Protein AF-A0A7S0I8B8-F1 (afdb_monomer_lite)

Structure (mmCIF, N/CA/C/O backbone):
data_AF-A0A7S0I8B8-F1
#
_entry.id   AF-A0A7S0I8B8-F1
#
loop_
_atom_site.group_PDB
_atom_site.id
_atom_site.type_symbol
_atom_site.label_atom_id
_atom_site.label_alt_id
_atom_site.label_comp_id
_atom_site.label_asym_id
_atom_site.label_entity_id
_atom_site.label_seq_id
_atom_site.pdbx_PDB_ins_code
_atom_site.Cartn_x
_atom_site.Cartn_y
_atom_site.Cartn_z
_atom_site.occupancy
_atom_site.B_iso_or_equiv
_atom_site.auth_seq_id
_atom_site.auth_comp_id
_atom_site.auth_asym_id
_atom_site.auth_atom_id
_atom_site.pdbx_PDB_model_num
ATOM 1 N N . MET A 1 1 ? -10.866 -33.082 -23.852 1.00 49.28 1 MET A N 1
ATOM 2 C CA . MET A 1 1 ? -9.878 -33.405 -24.909 1.00 49.28 1 MET A CA 1
ATOM 3 C C . MET A 1 1 ? -9.404 -32.102 -25.548 1.00 49.28 1 MET A C 1
ATOM 5 O O . MET A 1 1 ? -10.147 -31.503 -26.316 1.00 49.28 1 MET A O 1
ATOM 9 N N . GLY A 1 2 ? -8.238 -31.585 -25.147 1.00 65.12 2 GLY A N 1
ATOM 10 C CA . GLY A 1 2 ? -7.716 -30.309 -25.653 1.00 65.12 2 GLY A CA 1
ATOM 11 C C . GLY A 1 2 ? -7.175 -30.436 -27.079 1.00 65.12 2 GLY A C 1
ATOM 12 O O . GLY A 1 2 ? -6.556 -31.440 -27.420 1.00 65.12 2 GLY A O 1
ATOM 13 N N . LYS A 1 3 ? -7.405 -29.423 -27.921 1.00 72.56 3 LYS A N 1
ATOM 14 C CA . LYS A 1 3 ? -6.833 -29.366 -29.276 1.00 72.56 3 LYS A CA 1
ATOM 15 C C . LYS A 1 3 ? -5.310 -29.291 -29.173 1.00 72.56 3 LYS A C 1
ATOM 17 O O . LYS A 1 3 ? -4.798 -28.431 -28.455 1.00 72.56 3 LYS A O 1
ATOM 22 N N . THR A 1 4 ? -4.601 -30.147 -29.905 1.00 76.31 4 THR A N 1
ATOM 23 C CA . THR A 1 4 ? -3.129 -30.155 -29.912 1.00 76.31 4 THR A CA 1
ATOM 24 C C . THR A 1 4 ? -2.576 -28.827 -30.451 1.00 76.31 4 THR A C 1
ATOM 26 O O . THR A 1 4 ? -3.234 -28.181 -31.275 1.00 76.31 4 THR A O 1
ATOM 29 N N . PRO A 1 5 ? -1.358 -28.409 -30.064 1.00 73.12 5 PRO A N 1
ATOM 30 C CA . PRO A 1 5 ? -0.746 -27.175 -30.572 1.00 73.12 5 PRO A CA 1
ATOM 31 C C . PRO A 1 5 ? -0.717 -27.090 -32.111 1.00 73.12 5 PRO A C 1
ATOM 33 O O . PRO A 1 5 ? -0.964 -26.035 -32.691 1.00 73.12 5 PRO A O 1
ATOM 36 N N . ALA A 1 6 ? -0.538 -28.225 -32.798 1.00 69.44 6 ALA A N 1
ATOM 37 C CA . ALA A 1 6 ? -0.581 -28.310 -34.261 1.00 69.44 6 ALA A CA 1
ATOM 38 C C . ALA A 1 6 ? -1.991 -28.117 -34.861 1.00 69.44 6 ALA A C 1
ATOM 40 O O . ALA A 1 6 ? -2.132 -27.669 -36.001 1.00 69.44 6 ALA A O 1
ATOM 41 N N . GLN A 1 7 ? -3.051 -28.467 -34.129 1.00 73.69 7 GLN A N 1
ATOM 42 C CA . GLN A 1 7 ? -4.436 -28.194 -34.532 1.00 73.69 7 GLN A CA 1
ATOM 43 C C . GLN A 1 7 ? -4.802 -26.726 -34.282 1.00 73.69 7 GLN A C 1
ATOM 45 O O . GLN A 1 7 ? -5.475 -26.117 -35.110 1.00 73.69 7 GLN A O 1
ATOM 50 N N . GLN A 1 8 ? -4.311 -26.131 -33.192 1.00 75.06 8 GLN A N 1
ATOM 51 C CA . GLN A 1 8 ? -4.517 -24.710 -32.892 1.00 75.06 8 GLN A CA 1
ATOM 52 C C . GLN A 1 8 ? -3.809 -23.799 -33.904 1.00 75.06 8 GLN A C 1
ATOM 54 O O . GLN A 1 8 ? -4.409 -22.841 -34.383 1.00 75.06 8 GLN A O 1
ATOM 59 N N . ASN A 1 9 ? -2.579 -24.137 -34.301 1.00 68.56 9 ASN A N 1
ATOM 60 C CA . ASN A 1 9 ? -1.835 -23.382 -35.314 1.00 68.56 9 ASN A CA 1
ATOM 61 C C . ASN A 1 9 ? -2.494 -23.459 -36.700 1.00 68.56 9 ASN A C 1
ATOM 63 O O . ASN A 1 9 ? -2.570 -22.449 -37.394 1.00 68.56 9 ASN A O 1
ATOM 67 N N . ARG A 1 10 ? -3.052 -24.617 -37.083 1.00 67.75 10 ARG A N 1
ATOM 68 C CA . ARG A 1 10 ? -3.838 -24.756 -38.324 1.00 67.75 10 ARG A CA 1
ATOM 69 C C . ARG A 1 10 ? -5.147 -23.963 -38.298 1.00 67.75 10 ARG A C 1
ATOM 71 O O . ARG A 1 10 ? -5.533 -23.401 -39.317 1.00 67.75 10 ARG A O 1
ATOM 78 N N . LEU A 1 11 ? -5.815 -23.886 -37.148 1.00 71.81 11 LEU A N 1
ATOM 79 C CA . LEU A 1 11 ? -7.022 -23.069 -36.984 1.00 71.81 11 LEU A CA 1
ATOM 80 C C . LEU A 1 11 ? -6.707 -21.569 -37.044 1.00 71.81 11 LEU A C 1
ATOM 82 O O . LEU A 1 11 ? -7.409 -20.849 -37.746 1.00 71.81 11 LEU A O 1
ATOM 86 N N . LYS A 1 12 ? -5.623 -21.114 -36.398 1.00 69.38 12 LYS A N 1
ATOM 87 C CA . LYS A 1 12 ? -5.134 -19.727 -36.505 1.00 69.38 12 LYS A CA 1
ATOM 88 C C . LYS A 1 12 ? -4.747 -19.366 -37.943 1.00 69.38 12 LYS A C 1
ATOM 90 O O . LYS A 1 12 ? -5.106 -18.290 -38.407 1.00 69.38 12 LYS A O 1
ATOM 95 N N . ALA A 1 13 ? -4.119 -20.294 -38.669 1.00 60.50 13 ALA A N 1
ATOM 96 C CA . ALA A 1 13 ? -3.804 -20.127 -40.087 1.00 60.50 13 ALA A CA 1
ATOM 97 C C . ALA A 1 13 ? -5.047 -19.924 -40.955 1.00 60.50 13 ALA A C 1
ATOM 99 O O . ALA A 1 13 ? -5.119 -18.990 -41.749 1.00 60.50 13 ALA A O 1
ATOM 100 N N . LYS A 1 14 ? -6.069 -20.756 -40.730 1.00 66.88 14 LYS A N 1
ATOM 101 C CA . LYS A 1 14 ? -7.354 -20.658 -41.426 1.00 66.88 14 LYS A CA 1
ATOM 102 C C . LYS A 1 14 ? -8.111 -19.367 -41.081 1.00 66.88 14 LYS A C 1
ATOM 104 O O . LYS A 1 14 ? -8.797 -18.828 -41.938 1.00 66.88 14 LYS A O 1
ATOM 109 N N . GLN A 1 15 ? -7.970 -18.868 -39.852 1.00 66.75 15 GLN A N 1
ATOM 110 C CA . GLN A 1 15 ? -8.629 -17.651 -39.363 1.00 66.75 15 GLN A CA 1
ATOM 111 C C . GLN A 1 15 ? -7.965 -16.356 -39.868 1.00 66.75 15 GLN A C 1
ATOM 113 O O . GLN A 1 15 ? -8.641 -15.344 -39.998 1.00 66.75 15 GLN A O 1
ATOM 118 N N . GLN A 1 16 ? -6.665 -16.393 -40.182 1.00 62.47 16 GLN A N 1
ATOM 119 C CA . GLN A 1 16 ? -5.900 -15.258 -40.721 1.00 62.47 16 GLN A CA 1
ATOM 120 C C . GLN A 1 16 ? -5.748 -15.285 -42.253 1.00 62.47 16 GLN A C 1
ATOM 122 O O . GLN A 1 16 ? -5.098 -14.409 -42.813 1.00 62.47 16 GLN A O 1
ATOM 127 N N . GLY A 1 17 ? -6.313 -16.285 -42.943 1.00 68.12 17 GLY A N 1
ATOM 128 C CA . GLY A 1 17 ? -6.226 -16.415 -44.405 1.00 68.12 17 GLY A CA 1
ATOM 129 C C . GLY A 1 17 ? -4.813 -16.687 -44.943 1.00 68.12 17 GLY A C 1
ATOM 130 O O . GLY A 1 17 ? -4.590 -16.592 -46.145 1.00 68.12 17 GLY A O 1
ATOM 131 N N . MET A 1 18 ? -3.858 -17.025 -44.072 1.00 65.12 18 MET A N 1
ATOM 132 C CA . MET A 1 18 ? -2.453 -17.225 -44.425 1.00 65.12 18 MET A CA 1
ATOM 133 C C . MET A 1 18 ? -2.100 -18.716 -44.483 1.00 65.12 18 MET A C 1
ATOM 135 O O . MET A 1 18 ? -2.581 -19.524 -43.685 1.00 65.12 18 MET A O 1
ATOM 139 N N . SER A 1 19 ? -1.242 -19.098 -45.432 1.00 74.31 19 SER A N 1
ATOM 140 C CA . SER A 1 19 ? -0.789 -20.484 -45.589 1.00 74.31 19 SER A CA 1
ATOM 141 C C . SER A 1 19 ? 0.005 -20.941 -44.358 1.00 74.31 19 SER A C 1
ATOM 143 O O . SER A 1 19 ? 0.723 -20.161 -43.732 1.00 74.31 19 SER A O 1
ATOM 145 N N . HIS A 1 20 ? -0.091 -22.220 -43.992 1.00 71.12 20 HIS A N 1
ATOM 146 C CA . HIS A 1 20 ? 0.610 -22.766 -42.821 1.00 71.12 20 HIS A CA 1
ATOM 147 C C . HIS A 1 20 ? 2.137 -22.553 -42.875 1.00 71.12 20 HIS A C 1
ATOM 149 O O . HIS A 1 20 ? 2.770 -22.346 -41.838 1.00 71.12 20 HIS A O 1
ATOM 155 N N . ASP A 1 21 ? 2.719 -22.539 -44.075 1.00 77.25 21 ASP A N 1
ATOM 156 C CA . ASP A 1 21 ? 4.150 -22.296 -44.267 1.00 77.25 21 ASP A CA 1
ATOM 157 C C . ASP A 1 21 ? 4.531 -20.825 -44.052 1.00 77.25 21 ASP A C 1
ATOM 159 O O . ASP A 1 21 ? 5.560 -20.550 -43.435 1.00 77.25 21 ASP A O 1
ATOM 163 N N . SER A 1 22 ? 3.662 -19.874 -44.416 1.00 78.06 22 SER A N 1
ATOM 164 C CA . SER A 1 22 ? 3.893 -18.447 -44.134 1.00 78.06 22 SER A CA 1
ATOM 165 C C . SER A 1 22 ? 3.913 -18.130 -42.631 1.00 78.06 22 SER A C 1
ATOM 167 O O . SER A 1 22 ? 4.700 -17.299 -42.179 1.00 78.06 22 SER A O 1
ATOM 169 N N . ILE A 1 23 ? 3.129 -18.852 -41.824 1.00 77.25 23 ILE A N 1
ATOM 170 C CA . ILE A 1 23 ? 3.102 -18.683 -40.360 1.00 77.25 23 ILE A CA 1
ATOM 171 C C . ILE A 1 23 ? 4.367 -19.237 -39.717 1.00 77.25 23 ILE A C 1
ATOM 173 O O . ILE A 1 23 ? 4.928 -18.610 -38.819 1.00 77.25 23 ILE A O 1
ATOM 177 N N . LYS A 1 24 ? 4.862 -20.382 -40.201 1.00 81.69 24 LYS A N 1
ATOM 178 C CA . LYS A 1 24 ? 6.161 -20.910 -39.767 1.00 81.69 24 LYS A CA 1
ATOM 179 C C . LYS A 1 24 ? 7.296 -19.944 -40.102 1.00 81.69 24 LYS A C 1
ATOM 181 O O . LYS A 1 24 ? 8.191 -19.752 -39.282 1.00 81.69 24 LYS A O 1
ATOM 186 N N . GLU A 1 25 ? 7.258 -19.315 -41.276 1.00 85.81 25 GLU A N 1
ATOM 187 C CA . GLU A 1 25 ? 8.278 -18.347 -41.674 1.00 85.81 25 GLU A CA 1
ATOM 188 C C . GLU A 1 25 ? 8.234 -17.069 -40.822 1.00 85.81 25 GLU A C 1
ATOM 190 O O . GLU A 1 25 ? 9.286 -16.581 -40.401 1.00 85.81 25 GLU A O 1
ATOM 195 N N . GLN A 1 26 ? 7.040 -16.557 -40.505 1.00 82.88 26 GLN A N 1
ATOM 196 C CA . GLN A 1 26 ? 6.870 -15.410 -39.607 1.00 82.88 26 GLN A CA 1
ATOM 197 C C . GLN A 1 26 ? 7.378 -15.714 -38.195 1.00 82.88 26 GLN A C 1
ATOM 199 O O . GLN A 1 26 ? 8.188 -14.954 -37.671 1.00 82.88 26 GLN A O 1
ATOM 204 N N . GLN A 1 27 ? 7.018 -16.868 -37.626 1.00 84.62 27 GLN A N 1
ATOM 205 C CA . GLN A 1 27 ? 7.534 -17.302 -36.322 1.00 84.62 27 GLN A CA 1
ATOM 206 C C . GLN A 1 27 ? 9.065 -17.443 -36.332 1.00 84.62 27 GLN A C 1
ATOM 208 O O . GLN A 1 27 ? 9.743 -17.026 -35.395 1.00 84.62 27 GLN A O 1
ATOM 213 N N . ALA A 1 28 ? 9.648 -17.972 -37.412 1.00 87.44 28 ALA A N 1
ATOM 214 C CA . ALA A 1 28 ? 11.100 -18.081 -37.555 1.00 87.44 28 ALA A CA 1
ATOM 215 C C . ALA A 1 28 ? 11.805 -16.723 -37.750 1.00 87.44 28 ALA A C 1
ATOM 217 O O . ALA A 1 28 ? 12.979 -16.586 -37.387 1.00 87.44 28 ALA A O 1
ATOM 218 N N . LYS A 1 29 ? 11.137 -15.725 -38.344 1.00 88.81 29 LYS A N 1
ATOM 219 C CA . LYS A 1 29 ? 11.630 -14.337 -38.420 1.00 88.81 29 LYS A CA 1
ATOM 220 C C . LYS A 1 29 ? 11.582 -13.675 -37.046 1.00 88.81 29 LYS A C 1
ATOM 222 O O . LYS A 1 29 ? 12.600 -13.160 -36.601 1.00 88.81 29 LYS A O 1
ATOM 227 N N . GLU A 1 30 ? 10.477 -13.824 -36.327 1.00 86.31 30 GLU A N 1
ATOM 228 C CA . GLU A 1 30 ? 10.282 -13.269 -34.986 1.00 86.31 30 GLU A CA 1
ATOM 229 C C . GLU A 1 30 ? 11.288 -13.842 -33.971 1.00 86.31 30 GLU A C 1
ATOM 231 O O . GLU A 1 30 ? 11.929 -13.092 -33.239 1.00 86.31 30 GLU A O 1
ATOM 236 N N . ILE A 1 31 ? 11.555 -15.154 -34.012 1.00 87.00 31 ILE A N 1
ATOM 237 C CA . ILE A 1 31 ? 12.610 -15.792 -33.202 1.00 87.00 31 ILE A CA 1
ATOM 238 C C . ILE A 1 31 ? 14.006 -15.267 -33.577 1.00 87.00 31 ILE A C 1
ATOM 240 O O . ILE A 1 31 ? 14.853 -15.061 -32.703 1.00 87.00 31 ILE A O 1
ATOM 244 N N . ARG A 1 32 ? 14.289 -15.054 -34.871 1.00 87.06 32 ARG A N 1
ATOM 245 C CA . ARG A 1 32 ? 15.572 -14.479 -35.315 1.00 87.06 32 ARG A CA 1
ATOM 246 C C . ARG A 1 32 ? 15.730 -13.039 -34.848 1.00 87.06 32 ARG A C 1
ATOM 248 O O . ARG A 1 32 ? 16.823 -12.670 -34.425 1.00 87.06 32 ARG A O 1
ATOM 255 N N . ASP A 1 33 ? 14.671 -12.249 -34.894 1.00 84.06 33 ASP A N 1
ATOM 256 C CA . ASP A 1 33 ? 14.712 -10.853 -34.481 1.00 84.06 33 ASP A CA 1
ATOM 257 C C . ASP A 1 33 ? 14.792 -10.719 -32.955 1.00 84.06 33 ASP A C 1
ATOM 259 O O . ASP A 1 33 ? 15.591 -9.919 -32.472 1.00 84.06 33 ASP A O 1
ATOM 263 N N . GLN A 1 34 ? 14.132 -11.597 -32.192 1.00 79.19 34 GLN A N 1
ATOM 264 C CA . GLN A 1 34 ? 14.339 -11.726 -30.743 1.00 79.19 34 GLN A CA 1
ATOM 265 C C . GLN A 1 34 ? 15.788 -12.103 -30.396 1.00 79.19 34 GLN A C 1
ATOM 267 O O . GLN A 1 34 ? 16.388 -11.491 -29.515 1.00 79.19 34 GLN A O 1
ATOM 272 N N . LYS A 1 35 ? 16.402 -13.052 -31.121 1.00 80.56 35 LYS A N 1
ATOM 273 C CA . LYS A 1 35 ? 17.826 -13.400 -30.937 1.00 80.56 35 LYS A CA 1
ATOM 274 C C . LYS A 1 35 ? 18.763 -12.243 -31.290 1.00 80.56 35 LYS A C 1
ATOM 276 O O . LYS A 1 35 ? 19.751 -12.026 -30.594 1.00 80.56 35 LYS A O 1
ATOM 281 N N . LYS A 1 36 ? 18.469 -11.484 -32.351 1.00 76.94 36 LYS A N 1
ATOM 282 C CA . LYS A 1 36 ? 19.233 -10.274 -32.698 1.00 76.94 36 LYS A CA 1
ATOM 283 C C . LYS A 1 36 ? 19.096 -9.202 -31.621 1.00 76.94 36 LYS A C 1
ATOM 285 O O . LYS A 1 36 ? 20.088 -8.546 -31.333 1.00 76.94 36 LYS A O 1
ATOM 290 N N . LEU A 1 37 ? 17.913 -9.025 -31.033 1.00 70.50 37 LEU A N 1
ATOM 291 C CA . LEU A 1 37 ? 17.684 -8.060 -29.956 1.00 70.50 37 LEU A CA 1
ATOM 292 C C . LEU A 1 37 ? 18.446 -8.463 -28.683 1.00 70.50 37 LEU A C 1
ATOM 294 O O . LEU A 1 37 ? 19.206 -7.661 -28.154 1.00 70.50 37 LEU A O 1
ATOM 298 N N . ALA A 1 38 ? 18.379 -9.739 -28.291 1.00 68.56 38 ALA A N 1
ATOM 299 C CA . ALA A 1 38 ? 19.144 -10.273 -27.163 1.00 68.56 38 ALA A CA 1
ATOM 300 C C . ALA A 1 38 ? 20.668 -10.143 -27.365 1.00 68.56 38 ALA A C 1
ATOM 302 O O . ALA A 1 38 ? 21.393 -9.748 -26.455 1.00 68.56 38 ALA A O 1
ATOM 303 N N . ASN A 1 39 ? 21.174 -10.414 -28.573 1.00 65.06 39 ASN A N 1
ATOM 304 C CA . ASN A 1 39 ? 22.595 -10.243 -28.891 1.00 65.06 39 ASN A CA 1
ATOM 305 C C . ASN A 1 39 ? 23.019 -8.770 -28.965 1.00 65.06 39 ASN A C 1
ATOM 307 O O . ASN A 1 39 ? 24.181 -8.465 -28.690 1.00 65.06 39 ASN A O 1
ATOM 311 N N . LYS A 1 40 ? 22.107 -7.863 -29.336 1.00 67.25 40 LYS A N 1
ATOM 312 C CA . LYS A 1 40 ? 22.346 -6.419 -29.259 1.00 67.25 40 LYS A CA 1
ATOM 313 C C . LYS A 1 40 ? 22.477 -5.985 -27.806 1.00 67.25 40 LYS A C 1
ATOM 315 O O . LYS A 1 40 ? 23.453 -5.316 -27.520 1.00 67.25 40 LYS A O 1
ATOM 320 N N . ASP A 1 41 ? 21.618 -6.446 -26.898 1.00 62.41 41 ASP A N 1
ATOM 321 C CA . ASP A 1 41 ? 21.697 -6.113 -25.466 1.00 62.41 41 ASP A CA 1
ATOM 322 C C . ASP A 1 41 ? 22.958 -6.669 -24.780 1.00 62.41 41 ASP A C 1
ATOM 324 O O . ASP A 1 41 ? 23.543 -6.006 -23.926 1.00 62.41 41 ASP A O 1
ATOM 328 N N . ILE A 1 42 ? 23.435 -7.855 -25.182 1.00 62.94 42 ILE A N 1
ATOM 329 C CA . ILE A 1 42 ? 24.688 -8.446 -24.664 1.00 62.94 42 ILE A CA 1
ATOM 330 C C . ILE A 1 42 ? 25.931 -7.693 -25.173 1.00 62.94 42 ILE A C 1
ATOM 332 O O . ILE A 1 42 ? 26.944 -7.610 -24.472 1.00 62.94 42 ILE A O 1
ATOM 336 N N . ASN A 1 43 ? 25.866 -7.146 -26.388 1.00 59.78 43 ASN A N 1
ATOM 337 C CA . ASN A 1 43 ? 26.935 -6.330 -26.967 1.00 59.78 43 ASN A CA 1
ATOM 338 C C . ASN A 1 43 ? 26.742 -4.821 -26.732 1.00 59.78 43 ASN A C 1
ATOM 340 O O . ASN A 1 43 ? 27.627 -4.038 -27.076 1.00 59.78 43 ASN A O 1
ATOM 344 N N . PHE A 1 44 ? 25.632 -4.402 -26.119 1.00 56.53 44 PHE A N 1
ATOM 345 C CA . PHE A 1 44 ? 25.356 -3.013 -25.775 1.00 56.53 44 PHE A CA 1
ATOM 346 C C . PHE A 1 44 ? 26.303 -2.595 -24.644 1.00 56.53 44 PHE A C 1
ATOM 348 O O . PHE A 1 44 ? 26.254 -3.130 -23.536 1.00 56.53 44 PHE A O 1
ATOM 355 N N . GLY A 1 45 ? 27.226 -1.682 -24.953 1.00 55.91 45 GLY A N 1
ATOM 356 C CA . GLY A 1 45 ? 28.326 -1.284 -24.067 1.00 55.91 45 GLY A CA 1
ATOM 357 C C . GLY A 1 45 ? 29.663 -1.995 -24.323 1.00 55.91 45 GLY A C 1
ATOM 358 O O . GLY A 1 45 ? 30.631 -1.707 -23.626 1.00 55.91 45 GLY A O 1
ATOM 359 N N . ARG A 1 46 ? 29.762 -2.883 -25.326 1.00 59.19 46 ARG A N 1
ATOM 360 C CA . ARG A 1 46 ? 31.044 -3.428 -25.823 1.00 59.19 46 ARG A CA 1
ATOM 361 C C . ARG A 1 46 ? 31.521 -2.700 -27.078 1.00 59.19 46 ARG A C 1
ATOM 363 O O . ARG A 1 46 ? 31.905 -3.326 -28.066 1.00 59.19 46 ARG A O 1
ATOM 370 N N . GLU A 1 47 ? 31.491 -1.375 -27.065 1.00 57.31 47 GLU A N 1
ATOM 371 C CA . GLU A 1 47 ? 32.074 -0.612 -28.162 1.00 57.31 47 GLU A CA 1
ATOM 372 C C . GLU A 1 47 ? 33.594 -0.502 -27.959 1.00 57.31 47 GLU A C 1
ATOM 374 O O . GLU A 1 47 ? 34.067 -0.102 -26.899 1.00 57.31 47 GLU A O 1
ATOM 379 N N . LYS A 1 48 ? 34.345 -0.971 -28.965 1.00 59.03 48 LYS A N 1
ATOM 380 C CA . LYS A 1 48 ? 35.813 -0.916 -29.117 1.00 59.03 48 LYS A CA 1
ATOM 381 C C . LYS A 1 48 ? 36.632 -1.117 -27.824 1.00 59.03 48 LYS A C 1
ATOM 383 O O . LYS A 1 48 ? 37.155 -0.177 -27.242 1.00 59.03 48 LYS A O 1
ATOM 388 N N . GLY A 1 49 ? 36.858 -2.380 -27.451 1.00 55.31 49 GLY A N 1
ATOM 389 C CA . GLY A 1 49 ? 38.015 -2.768 -26.624 1.00 55.31 49 GLY A CA 1
ATOM 390 C C . GLY A 1 49 ? 37.806 -2.877 -25.108 1.00 55.31 49 GLY A C 1
ATOM 391 O O . GLY A 1 49 ? 38.728 -3.302 -24.416 1.00 55.31 49 GLY A O 1
ATOM 392 N N . LEU A 1 50 ? 36.618 -2.578 -24.572 1.00 58.38 50 LEU A N 1
ATOM 393 C CA . LEU A 1 50 ? 36.347 -2.720 -23.134 1.00 58.38 50 LEU A CA 1
ATOM 394 C C . LEU A 1 50 ? 35.903 -4.152 -22.792 1.00 58.38 50 LEU A C 1
ATOM 396 O O . LEU A 1 50 ? 34.748 -4.538 -22.972 1.00 58.38 50 LEU A O 1
ATOM 400 N N . LEU A 1 51 ? 36.842 -4.957 -22.290 1.00 62.16 51 LEU A N 1
ATOM 401 C CA . LEU A 1 51 ? 36.613 -6.360 -21.912 1.00 62.16 51 LEU A CA 1
ATOM 402 C C . LEU A 1 51 ? 36.177 -6.519 -20.444 1.00 62.16 51 LEU A C 1
ATOM 404 O O . LEU A 1 51 ? 35.580 -7.533 -20.074 1.00 62.16 51 LEU A O 1
ATOM 408 N N 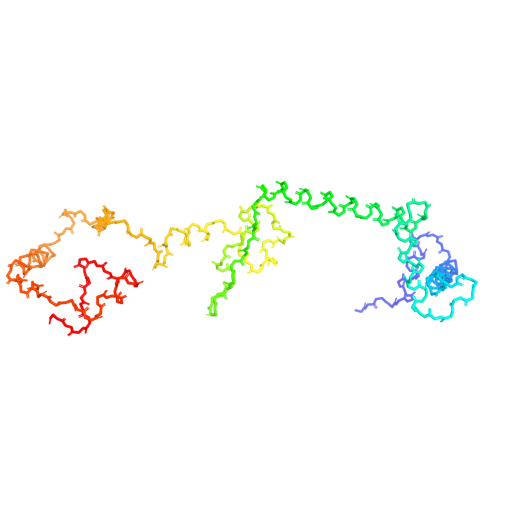. LYS A 1 52 ? 36.460 -5.526 -19.588 1.00 75.56 52 LYS A N 1
ATOM 409 C CA . LYS A 1 52 ? 36.186 -5.590 -18.146 1.00 75.56 52 LYS A CA 1
ATOM 410 C C . LYS A 1 52 ? 34.783 -5.068 -17.829 1.00 75.56 52 LYS A C 1
ATOM 412 O O . LYS A 1 52 ? 34.439 -3.931 -18.143 1.00 75.56 52 LYS A O 1
ATOM 417 N N . LYS A 1 53 ? 33.995 -5.866 -17.098 1.00 73.81 53 LYS A N 1
ATOM 418 C CA . LYS A 1 53 ? 32.617 -5.528 -16.673 1.00 73.81 53 LYS A CA 1
ATOM 419 C C . LYS A 1 53 ? 32.503 -4.164 -15.971 1.00 73.81 53 LYS A C 1
ATOM 421 O O . LYS A 1 53 ? 31.502 -3.477 -16.134 1.00 73.81 53 LYS A O 1
ATOM 426 N N . GLN A 1 54 ? 33.523 -3.767 -15.207 1.00 73.94 54 GLN A N 1
ATOM 427 C CA . GLN A 1 54 ? 33.541 -2.494 -14.478 1.00 73.94 54 GLN A CA 1
ATOM 428 C C . GLN A 1 54 ? 33.626 -1.271 -15.403 1.00 73.94 54 GLN A C 1
ATOM 430 O O . GLN A 1 54 ? 33.012 -0.248 -15.116 1.00 73.94 54 GLN A O 1
ATOM 435 N N . GLU A 1 55 ? 34.367 -1.359 -16.507 1.00 76.38 55 GLU A N 1
ATOM 436 C CA . GLU A 1 55 ? 34.538 -0.244 -17.447 1.00 76.38 55 GLU A CA 1
ATOM 437 C C . GLU A 1 55 ? 33.266 -0.049 -18.281 1.00 76.38 55 GLU A C 1
ATOM 439 O O . GLU A 1 55 ? 32.796 1.076 -18.433 1.00 76.38 55 GLU A O 1
ATOM 444 N N . VAL A 1 56 ? 32.634 -1.154 -18.692 1.00 75.44 56 VAL A N 1
ATOM 445 C CA . VAL A 1 56 ? 31.318 -1.152 -19.354 1.00 75.44 56 VAL A CA 1
ATOM 446 C C . VAL A 1 56 ? 30.239 -0.540 -18.451 1.00 75.44 56 VAL A C 1
ATOM 448 O O . VAL A 1 56 ? 29.439 0.277 -18.902 1.00 75.44 56 VAL A O 1
ATOM 451 N N . ALA A 1 57 ? 30.233 -0.875 -17.155 1.00 78.69 57 ALA A N 1
ATOM 452 C CA . ALA A 1 57 ? 29.294 -0.288 -16.197 1.00 78.69 57 ALA A CA 1
ATOM 453 C C . ALA A 1 57 ? 29.506 1.227 -16.021 1.00 78.69 57 ALA A C 1
ATOM 455 O O . ALA A 1 57 ? 28.536 1.982 -15.987 1.00 78.69 57 ALA A O 1
ATOM 456 N N . LYS A 1 58 ? 30.765 1.687 -15.959 1.00 81.75 58 LYS A N 1
ATOM 457 C CA . LYS A 1 58 ? 31.098 3.119 -15.875 1.00 81.75 58 LYS A CA 1
ATOM 458 C C . LYS A 1 58 ? 30.671 3.885 -17.126 1.00 81.75 58 LYS A C 1
ATOM 460 O O . LYS A 1 58 ? 30.151 4.989 -16.993 1.00 81.75 58 LYS A O 1
ATOM 465 N N . GLN A 1 59 ? 30.864 3.311 -18.313 1.00 79.50 59 GLN A N 1
ATOM 466 C CA . GLN A 1 59 ? 30.420 3.931 -19.562 1.00 79.50 59 GLN A CA 1
ATOM 467 C C . GLN A 1 59 ? 28.893 4.029 -19.614 1.00 79.50 59 GLN A C 1
ATOM 469 O O . GLN A 1 59 ? 28.361 5.108 -19.838 1.00 79.50 59 GLN A O 1
ATOM 474 N N . ARG A 1 60 ? 28.184 2.951 -19.257 1.00 81.12 60 ARG A N 1
ATOM 475 C CA . ARG A 1 60 ? 26.717 2.953 -19.188 1.00 81.12 60 ARG A CA 1
ATOM 476 C C . ARG A 1 60 ? 26.170 4.019 -18.236 1.00 81.12 60 ARG A C 1
ATOM 478 O O . ARG A 1 60 ? 25.177 4.657 -18.558 1.00 81.12 60 ARG A O 1
ATOM 485 N N . LEU A 1 61 ? 26.803 4.232 -17.080 1.00 82.25 61 LEU A N 1
ATOM 486 C CA . LEU A 1 61 ? 26.410 5.298 -16.149 1.00 82.25 61 LEU A CA 1
ATOM 487 C C . LEU A 1 61 ? 26.618 6.700 -16.741 1.00 82.25 61 LEU A C 1
ATOM 489 O O . LEU A 1 61 ? 25.783 7.572 -16.519 1.00 82.25 61 LEU A O 1
ATOM 493 N N . LYS A 1 62 ? 27.696 6.914 -17.508 1.00 82.69 62 LYS A N 1
ATOM 494 C CA . LYS A 1 62 ? 27.915 8.174 -18.234 1.00 82.69 62 LYS A CA 1
ATOM 495 C C . LYS A 1 62 ? 26.846 8.384 -19.304 1.00 82.69 62 LYS A C 1
ATOM 497 O O . LYS A 1 62 ? 26.226 9.439 -19.318 1.00 82.69 62 LYS A O 1
ATOM 502 N N . ASP A 1 63 ? 26.567 7.362 -20.109 1.00 81.75 63 ASP A N 1
ATOM 503 C CA . ASP A 1 63 ? 25.553 7.430 -21.166 1.00 81.75 63 ASP A CA 1
ATOM 504 C C . ASP A 1 63 ? 24.141 7.651 -20.582 1.00 81.75 63 ASP A C 1
ATOM 506 O O . ASP A 1 63 ? 23.340 8.379 -21.155 1.00 81.75 63 ASP A O 1
ATOM 510 N N . MET A 1 64 ? 23.829 7.088 -19.405 1.00 79.31 64 MET A N 1
ATOM 511 C CA . MET A 1 64 ? 22.558 7.336 -18.700 1.00 79.31 64 MET A CA 1
ATOM 512 C C . MET A 1 64 ? 22.403 8.776 -18.187 1.00 79.31 64 MET A C 1
ATOM 514 O O . MET A 1 64 ? 21.265 9.223 -18.033 1.00 79.31 64 MET A O 1
ATOM 518 N N . ASN A 1 65 ? 23.509 9.469 -17.902 1.00 80.19 65 ASN A N 1
ATOM 519 C CA . ASN A 1 65 ? 23.522 10.858 -17.432 1.00 80.19 65 ASN A CA 1
ATOM 520 C C . ASN A 1 65 ? 2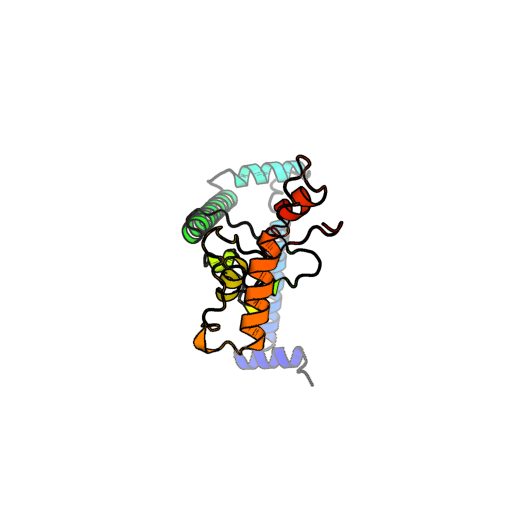3.643 11.882 -18.569 1.00 80.19 65 ASN A C 1
ATOM 522 O O . ASN A 1 65 ? 23.372 13.059 -18.345 1.00 80.19 65 ASN A O 1
ATOM 526 N N . ASP A 1 66 ? 24.053 11.462 -19.767 1.00 81.62 66 ASP A N 1
ATOM 527 C CA . ASP A 1 66 ? 24.194 12.352 -20.915 1.00 81.62 66 ASP A CA 1
ATOM 528 C C . ASP A 1 66 ? 22.851 12.508 -21.662 1.00 81.62 66 ASP A C 1
ATOM 530 O O . ASP A 1 66 ? 22.376 11.548 -22.278 1.00 81.62 66 ASP A O 1
ATOM 534 N N . PRO A 1 67 ? 22.231 13.705 -21.669 1.00 73.50 67 PRO A N 1
ATOM 535 C CA . PRO A 1 67 ? 20.915 13.934 -22.271 1.00 73.50 67 PRO A CA 1
ATOM 536 C C . PRO A 1 67 ? 20.900 13.837 -23.805 1.00 73.50 67 PRO A C 1
ATOM 538 O O . PRO A 1 67 ? 19.825 13.864 -24.410 1.00 73.50 67 PRO A O 1
ATOM 541 N N . THR A 1 68 ? 22.062 13.746 -24.458 1.00 79.19 68 THR A N 1
ATOM 542 C CA . THR A 1 68 ? 22.152 13.641 -25.922 1.00 79.19 68 THR A CA 1
ATOM 543 C C . THR A 1 68 ? 21.997 12.209 -26.432 1.00 79.19 68 THR A C 1
ATOM 545 O O . THR A 1 68 ? 21.506 12.009 -27.550 1.00 79.19 68 THR A O 1
ATOM 548 N N . THR A 1 69 ? 22.332 11.211 -25.611 1.00 80.81 69 THR A N 1
ATOM 549 C CA . THR A 1 69 ? 22.238 9.794 -25.980 1.00 80.81 69 THR A CA 1
ATOM 550 C C . THR A 1 69 ? 20.797 9.281 -25.892 1.00 80.81 69 THR A C 1
ATOM 552 O O . THR A 1 69 ? 19.977 9.777 -25.116 1.00 80.81 69 THR A O 1
ATOM 555 N N . GLU A 1 70 ? 20.460 8.248 -26.669 1.00 78.81 70 GLU A N 1
ATOM 556 C CA . GLU A 1 70 ? 19.128 7.623 -26.603 1.00 78.81 70 GLU A CA 1
ATOM 557 C C . GLU A 1 70 ? 18.846 7.006 -25.222 1.00 78.81 70 GLU A C 1
ATOM 559 O O . GLU A 1 70 ? 17.710 7.048 -24.743 1.00 78.81 70 GLU A O 1
ATOM 564 N N . LEU A 1 71 ? 19.884 6.506 -24.541 1.00 76.25 71 LEU A N 1
ATOM 565 C CA . LEU A 1 71 ? 19.765 5.977 -23.185 1.00 76.25 71 LEU A CA 1
ATOM 566 C C . LEU A 1 71 ? 19.478 7.096 -22.173 1.00 76.25 71 LEU A C 1
ATOM 568 O O . LEU A 1 71 ? 18.561 6.946 -21.371 1.00 76.25 71 LEU A O 1
ATOM 572 N N . GLY A 1 72 ? 20.179 8.229 -22.252 1.00 79.38 72 GLY A N 1
ATOM 573 C CA . GLY A 1 72 ? 19.946 9.388 -21.387 1.00 79.38 72 GLY A CA 1
ATOM 574 C C . GLY A 1 72 ? 18.598 10.080 -21.617 1.00 79.38 72 GLY A C 1
ATOM 575 O O . GLY A 1 72 ? 17.915 10.483 -20.675 1.00 79.38 72 GLY A O 1
ATOM 576 N N . LYS A 1 73 ? 18.120 10.149 -22.867 1.00 83.69 73 LYS A N 1
ATOM 577 C CA . LYS A 1 73 ? 16.752 10.623 -23.154 1.00 83.69 73 LYS A CA 1
ATOM 578 C C . LYS A 1 73 ? 15.698 9.682 -22.570 1.00 83.69 73 LYS A C 1
ATOM 580 O O . LYS A 1 73 ? 14.682 10.151 -22.052 1.00 83.69 73 LYS A O 1
ATOM 585 N N . ALA A 1 74 ? 15.914 8.368 -22.646 1.00 82.62 74 ALA A N 1
ATOM 586 C CA . ALA A 1 74 ? 15.008 7.378 -22.071 1.00 82.62 74 ALA A CA 1
ATOM 587 C C . ALA A 1 74 ? 14.989 7.438 -20.533 1.00 82.62 74 ALA A C 1
ATOM 589 O O . ALA A 1 74 ? 13.907 7.400 -19.944 1.00 82.62 74 ALA A O 1
ATOM 590 N N . THR A 1 75 ? 16.145 7.602 -19.880 1.00 82.50 75 THR A N 1
ATOM 591 C CA . THR A 1 75 ? 16.237 7.742 -18.415 1.00 82.50 75 THR A CA 1
ATOM 592 C C . THR A 1 75 ? 15.607 9.041 -17.934 1.00 82.50 75 THR A C 1
ATOM 594 O O . THR A 1 75 ? 14.812 9.006 -16.998 1.00 82.50 75 THR A O 1
ATOM 597 N N . ALA A 1 76 ? 15.857 10.166 -18.609 1.00 82.31 76 ALA A N 1
ATOM 598 C CA . ALA A 1 76 ? 15.235 11.447 -18.282 1.00 82.31 76 ALA A CA 1
ATOM 599 C C . ALA A 1 76 ? 13.703 11.403 -18.441 1.00 82.31 76 ALA A C 1
ATOM 601 O O . ALA A 1 76 ? 12.967 11.915 -17.594 1.00 82.31 76 ALA A O 1
ATOM 602 N N . ARG A 1 77 ? 13.192 10.742 -19.491 1.00 85.31 77 ARG A N 1
ATOM 603 C CA . ARG A 1 77 ? 11.746 10.519 -19.677 1.00 85.31 77 ARG A CA 1
ATOM 604 C C . ARG A 1 77 ? 11.158 9.610 -18.599 1.00 85.31 77 ARG A C 1
ATOM 606 O O . ARG A 1 77 ? 10.082 9.917 -18.089 1.00 85.31 77 ARG A O 1
ATOM 613 N N . ALA A 1 78 ? 11.846 8.528 -18.235 1.00 86.12 78 ALA A N 1
ATOM 614 C CA . ALA A 1 78 ? 11.415 7.627 -17.168 1.00 86.12 78 ALA A CA 1
ATOM 615 C C . ALA A 1 78 ? 11.404 8.329 -15.801 1.00 86.12 78 ALA A C 1
ATOM 617 O O . ALA A 1 78 ? 10.421 8.220 -15.075 1.00 86.12 78 ALA A O 1
ATOM 618 N N . ALA A 1 79 ? 12.435 9.120 -15.492 1.00 85.56 79 ALA A N 1
ATOM 619 C CA . ALA A 1 79 ? 12.510 9.918 -14.272 1.00 85.56 79 ALA A CA 1
ATOM 620 C C . ALA A 1 79 ? 11.390 10.966 -14.210 1.00 85.56 79 ALA A C 1
ATOM 622 O O . ALA A 1 79 ? 10.719 11.087 -13.190 1.00 85.56 79 ALA A O 1
ATOM 623 N N . ARG A 1 80 ? 11.110 11.669 -15.319 1.00 85.94 80 ARG A N 1
ATOM 624 C CA . ARG A 1 80 ? 9.994 12.626 -15.395 1.00 85.94 80 ARG A CA 1
ATOM 625 C C . ARG A 1 80 ? 8.632 11.947 -15.234 1.00 85.94 80 ARG A C 1
ATOM 627 O O . ARG A 1 80 ? 7.752 12.506 -14.586 1.00 85.94 80 ARG A O 1
ATOM 634 N N . LYS A 1 81 ? 8.450 10.752 -15.804 1.00 88.44 81 LYS A N 1
ATOM 635 C CA . LYS A 1 81 ? 7.226 9.960 -15.625 1.00 88.44 81 LYS A CA 1
ATOM 636 C C . LYS A 1 81 ? 7.064 9.504 -14.172 1.00 88.44 81 LYS A C 1
ATOM 638 O O . LYS A 1 81 ? 5.991 9.692 -13.617 1.00 88.44 81 LYS A O 1
ATOM 643 N N . ALA A 1 82 ? 8.128 8.999 -13.548 1.00 85.94 82 ALA A N 1
ATOM 644 C CA . ALA A 1 82 ? 8.114 8.590 -12.145 1.00 85.94 82 ALA A CA 1
ATOM 645 C C . ALA A 1 82 ? 7.845 9.775 -11.200 1.00 85.94 82 ALA A C 1
ATOM 647 O O . ALA A 1 82 ? 7.070 9.644 -10.259 1.00 85.94 82 ALA A O 1
ATOM 648 N N . ALA A 1 83 ? 8.424 10.948 -11.480 1.00 84.25 83 ALA A N 1
ATOM 649 C CA . ALA A 1 83 ? 8.153 12.171 -10.727 1.00 84.25 83 ALA A CA 1
ATOM 650 C C . ALA A 1 83 ? 6.684 12.605 -10.851 1.00 84.25 83 ALA A C 1
ATOM 652 O O . ALA A 1 83 ? 6.057 12.916 -9.844 1.00 84.25 83 ALA A O 1
ATOM 653 N N . LYS A 1 84 ? 6.111 12.552 -12.062 1.00 86.19 84 LYS A N 1
ATOM 654 C CA . LYS A 1 84 ? 4.692 12.860 -12.287 1.00 86.19 84 LYS A CA 1
ATOM 655 C C . LYS A 1 84 ? 3.764 11.867 -11.580 1.00 86.19 84 LYS A C 1
ATOM 657 O O . LYS A 1 84 ? 2.777 12.282 -10.991 1.00 86.19 84 LYS A O 1
ATOM 662 N N . GLU A 1 85 ? 4.078 10.573 -11.612 1.00 84.38 85 GLU A N 1
ATOM 663 C CA . GLU A 1 85 ? 3.305 9.544 -10.898 1.00 84.38 85 GLU A CA 1
ATOM 664 C C . GLU A 1 85 ? 3.394 9.716 -9.372 1.00 84.38 85 GLU A C 1
ATOM 666 O O . GLU A 1 85 ? 2.400 9.526 -8.674 1.00 84.38 85 GLU A O 1
ATOM 671 N N . ALA A 1 86 ? 4.556 10.117 -8.846 1.00 79.69 86 ALA A N 1
ATOM 672 C CA . ALA A 1 86 ? 4.721 10.432 -7.429 1.00 79.69 86 ALA A CA 1
ATOM 673 C C . ALA A 1 86 ? 3.933 11.689 -7.021 1.00 79.69 86 ALA A C 1
ATOM 675 O O . ALA A 1 86 ? 3.293 11.696 -5.972 1.00 79.69 86 ALA A O 1
ATOM 676 N N . GLU A 1 87 ? 3.935 12.730 -7.855 1.00 80.50 87 GLU A N 1
ATOM 677 C CA . GLU A 1 87 ? 3.141 13.944 -7.642 1.00 80.50 87 GLU A CA 1
ATOM 678 C C . GLU A 1 87 ? 1.635 13.645 -7.696 1.00 80.50 87 GLU A C 1
ATOM 680 O O . GLU A 1 87 ? 0.893 14.043 -6.802 1.00 80.50 87 GLU A O 1
ATOM 685 N N . GLU A 1 88 ? 1.183 12.868 -8.683 1.00 81.12 88 GLU A N 1
ATOM 686 C CA . GLU A 1 88 ? -0.207 12.417 -8.790 1.00 81.12 88 GLU A CA 1
ATOM 687 C C . GLU A 1 88 ? -0.616 11.564 -7.581 1.00 81.12 88 GLU A C 1
ATOM 689 O O . GLU A 1 88 ? -1.717 11.722 -7.054 1.00 81.12 88 GLU A O 1
ATOM 694 N N . PHE A 1 89 ? 0.277 10.702 -7.087 1.00 72.50 89 PHE A N 1
ATOM 695 C CA . PHE A 1 89 ? 0.051 9.949 -5.857 1.00 72.50 89 PHE A CA 1
ATOM 696 C C . PHE A 1 89 ? -0.104 10.877 -4.647 1.00 72.50 89 PHE A C 1
ATOM 698 O O . PHE A 1 89 ? -1.045 10.696 -3.881 1.00 72.50 89 PHE A O 1
ATOM 705 N N . LEU A 1 90 ? 0.763 11.883 -4.499 1.00 75.94 90 LEU A N 1
ATOM 706 C CA . LEU A 1 90 ? 0.699 12.870 -3.413 1.00 75.94 90 LEU A CA 1
ATOM 707 C C . LEU A 1 90 ? -0.576 13.723 -3.469 1.00 75.94 90 LEU A C 1
ATOM 709 O O . LEU A 1 90 ? -1.191 13.981 -2.433 1.00 75.94 90 LEU A O 1
ATOM 713 N N . LEU A 1 91 ? -0.999 14.128 -4.668 1.00 76.44 91 LEU A N 1
ATOM 714 C CA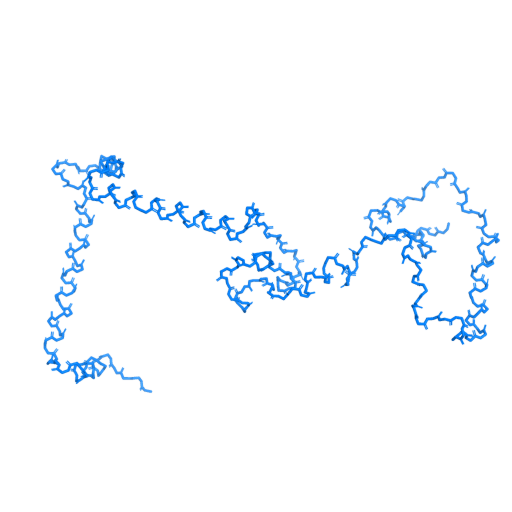 . LEU A 1 91 ? -2.265 14.828 -4.901 1.00 76.44 91 LEU A CA 1
ATOM 715 C C . LEU A 1 91 ? -3.458 13.935 -4.541 1.00 76.44 91 LEU A C 1
ATOM 717 O O . LEU A 1 91 ? -4.377 14.376 -3.849 1.00 76.44 91 LEU A O 1
ATOM 721 N N . ARG A 1 92 ? -3.424 12.660 -4.947 1.00 73.56 92 ARG A N 1
ATOM 722 C CA . ARG A 1 92 ? -4.472 11.677 -4.642 1.00 73.56 92 ARG A CA 1
ATOM 723 C C . ARG A 1 92 ? -4.570 11.390 -3.143 1.00 73.56 92 ARG A C 1
ATOM 725 O O . ARG A 1 92 ? -5.674 11.284 -2.621 1.00 73.56 92 ARG A O 1
ATOM 732 N N . THR A 1 93 ? -3.439 11.326 -2.440 1.00 69.06 93 THR A N 1
ATOM 733 C CA . THR A 1 93 ? -3.394 11.136 -0.981 1.00 69.06 93 THR A CA 1
ATOM 734 C C . THR A 1 93 ? -3.551 12.438 -0.191 1.00 69.06 93 THR A C 1
ATOM 736 O O . THR A 1 93 ? -3.450 12.410 1.035 1.00 69.06 93 THR A O 1
ATOM 739 N N . LYS A 1 94 ? -3.799 13.581 -0.853 1.00 71.44 94 LYS A N 1
ATOM 740 C CA . LYS A 1 94 ? -3.891 14.918 -0.233 1.00 71.44 94 LYS A CA 1
ATOM 741 C C . LYS A 1 94 ? -2.698 15.250 0.684 1.00 71.44 94 LYS A C 1
ATOM 743 O O . LYS A 1 94 ? -2.858 15.942 1.684 1.00 71.44 94 LYS A O 1
ATOM 748 N N . GLY A 1 95 ? -1.509 14.725 0.379 1.00 66.19 95 GLY A N 1
ATOM 749 C CA . GLY A 1 95 ? -0.303 14.920 1.192 1.00 66.19 95 GLY A CA 1
ATOM 750 C C . GLY A 1 95 ? -0.264 14.138 2.513 1.00 66.19 95 GLY A C 1
ATOM 751 O O . GLY A 1 95 ? 0.652 14.337 3.308 1.00 66.19 95 GLY A O 1
ATOM 752 N N . ILE A 1 96 ? -1.212 13.230 2.761 1.00 71.44 96 ILE A N 1
ATOM 753 C CA . ILE A 1 96 ? -1.236 12.407 3.974 1.00 71.44 96 ILE A CA 1
ATOM 754 C C . ILE A 1 96 ? -0.327 11.192 3.767 1.00 71.44 96 ILE A C 1
ATOM 756 O O . ILE A 1 96 ? -0.510 10.403 2.836 1.00 71.44 96 ILE A O 1
ATOM 760 N N . SER A 1 97 ? 0.656 11.013 4.652 1.00 71.75 97 SER A N 1
ATOM 761 C CA . SER A 1 97 ? 1.460 9.791 4.699 1.00 71.75 97 SER A CA 1
ATOM 762 C C . SER A 1 97 ? 0.624 8.648 5.285 1.00 71.75 97 SER A C 1
ATOM 764 O O . SER A 1 97 ? 0.453 8.556 6.501 1.00 71.75 97 SER A O 1
ATOM 766 N N . ILE A 1 98 ? 0.089 7.785 4.424 1.00 75.06 98 ILE A N 1
ATOM 767 C CA . ILE A 1 98 ? -0.736 6.637 4.824 1.00 75.06 98 ILE A CA 1
ATOM 768 C C . ILE A 1 98 ? 0.186 5.511 5.316 1.00 75.06 98 ILE A C 1
ATOM 770 O O . ILE A 1 98 ? 0.983 4.986 4.534 1.00 75.06 98 ILE A O 1
ATOM 774 N N . LYS A 1 99 ? 0.089 5.139 6.599 1.00 79.12 99 LYS A N 1
ATOM 775 C CA . LYS A 1 99 ? 0.866 4.057 7.222 1.00 79.12 99 LYS A CA 1
ATOM 776 C C . LYS A 1 99 ? -0.081 3.040 7.844 1.00 79.12 99 LYS A C 1
ATOM 778 O O . LYS A 1 99 ? -0.475 3.191 8.993 1.00 79.12 99 LYS A O 1
ATOM 783 N N . GLN A 1 100 ? -0.355 1.978 7.097 1.00 79.88 100 GLN A N 1
ATOM 784 C CA . GLN A 1 100 ? -1.218 0.904 7.558 1.00 79.88 100 GLN A CA 1
ATOM 785 C C . GLN A 1 100 ? -0.671 0.236 8.826 1.00 79.88 100 GLN A C 1
ATOM 787 O O . GLN A 1 100 ? 0.424 -0.328 8.798 1.00 79.88 100 GLN A O 1
ATOM 792 N N . LYS A 1 101 ? -1.452 0.275 9.912 1.00 78.94 101 LYS A N 1
ATOM 793 C CA . LYS A 1 101 ? -1.139 -0.452 11.153 1.00 78.94 101 LYS A CA 1
ATOM 794 C C . LYS A 1 101 ? -0.988 -1.956 10.904 1.00 78.94 101 LYS A C 1
ATOM 796 O O . LYS A 1 101 ? -1.726 -2.553 10.114 1.00 78.94 101 LYS A O 1
ATOM 801 N N . GLU A 1 102 ? -0.025 -2.559 11.594 1.00 78.81 102 GLU A N 1
ATOM 802 C CA . GLU A 1 102 ? 0.195 -4.003 11.570 1.00 78.81 102 GLU A CA 1
ATOM 803 C C . GLU A 1 102 ? -0.934 -4.738 12.300 1.00 78.81 102 GLU A C 1
ATOM 805 O O . GLU A 1 102 ? -1.580 -4.198 13.199 1.00 78.81 102 GLU A O 1
ATOM 810 N N . VAL A 1 103 ? -1.204 -5.966 11.862 1.00 82.88 103 VAL A N 1
ATOM 811 C CA . VAL A 1 103 ? -2.293 -6.785 12.400 1.00 82.88 103 VAL A CA 1
ATOM 812 C C . VAL A 1 103 ? -1.787 -7.513 13.649 1.00 82.88 103 VAL A C 1
ATOM 814 O O . VAL A 1 103 ? -0.777 -8.208 13.531 1.00 82.88 103 VAL A O 1
ATOM 817 N N . PRO A 1 104 ? -2.456 -7.390 14.812 1.00 79.69 104 PRO A N 1
ATOM 818 C CA . PRO A 1 104 ? -2.101 -8.152 16.004 1.00 79.69 104 PRO A CA 1
ATOM 819 C C . PRO A 1 104 ? -2.288 -9.660 15.787 1.00 79.69 104 PRO A C 1
ATOM 821 O O . PRO A 1 104 ? -3.189 -10.092 15.062 1.00 79.69 104 PRO A O 1
ATOM 824 N N . GLU A 1 105 ? -1.446 -10.470 16.428 1.00 78.69 105 GLU A N 1
ATOM 825 C CA . GLU A 1 105 ? -1.504 -11.931 16.333 1.00 78.69 105 GLU A CA 1
ATOM 826 C C . GLU A 1 105 ? -2.861 -12.453 16.842 1.00 78.69 105 GLU A C 1
ATOM 828 O O . GLU A 1 105 ? -3.281 -12.148 17.955 1.00 78.69 105 GLU A O 1
ATOM 833 N N . GLY A 1 106 ? -3.574 -13.212 16.000 1.00 80.56 106 GLY A N 1
ATOM 834 C CA . GLY A 1 106 ? -4.899 -13.768 16.311 1.00 80.56 106 GLY A CA 1
ATOM 835 C C . GLY A 1 106 ? -6.102 -12.958 15.809 1.00 80.56 106 GLY A C 1
ATOM 836 O O . GLY A 1 106 ? -7.225 -13.444 15.917 1.00 80.56 106 GLY A O 1
ATOM 837 N N . VAL A 1 107 ? -5.899 -11.770 15.222 1.00 79.94 107 VAL A N 1
ATOM 838 C CA . VAL A 1 107 ? -6.976 -10.974 14.603 1.00 79.94 107 VAL A CA 1
ATOM 839 C C . VAL A 1 107 ? -6.939 -11.125 13.083 1.00 79.94 107 VAL A C 1
ATOM 841 O O . VAL A 1 107 ? -5.905 -10.917 12.449 1.00 79.94 107 VAL A O 1
ATOM 844 N N . ASP A 1 108 ? -8.076 -11.460 12.471 1.00 81.88 108 ASP A N 1
ATOM 845 C CA . ASP A 1 108 ? -8.169 -11.566 11.015 1.00 81.88 108 ASP A CA 1
ATOM 846 C C . ASP A 1 108 ? -7.928 -10.200 10.346 1.00 81.88 108 ASP A C 1
ATOM 848 O O . ASP A 1 108 ? -8.656 -9.250 10.614 1.00 81.88 108 ASP A O 1
ATOM 852 N N . PRO A 1 109 ? -6.986 -10.065 9.395 1.00 84.44 109 PRO A N 1
ATOM 853 C CA . PRO A 1 109 ? -6.680 -8.783 8.749 1.00 84.44 109 PRO A CA 1
ATOM 854 C C . PRO A 1 109 ? -7.874 -8.088 8.072 1.00 84.44 109 PRO A C 1
ATOM 856 O O . PRO A 1 109 ? -7.858 -6.873 7.878 1.00 84.44 109 PRO A O 1
ATOM 859 N N . LYS A 1 110 ? -8.916 -8.853 7.722 1.00 86.38 110 LYS A N 1
ATOM 860 C CA . LYS A 1 110 ? -10.161 -8.353 7.126 1.00 86.38 110 LYS A CA 1
ATOM 861 C C . LYS A 1 110 ? -11.108 -7.691 8.128 1.00 86.38 110 LYS A C 1
ATOM 863 O O . LYS A 1 110 ? -12.060 -7.061 7.694 1.00 86.38 110 LYS A O 1
ATOM 868 N N . THR A 1 111 ? -10.874 -7.792 9.431 1.00 82.88 111 THR A N 1
ATOM 869 C CA . THR A 1 111 ? -11.642 -7.035 10.436 1.00 82.88 111 THR A CA 1
ATOM 870 C C . THR A 1 111 ? -11.085 -5.628 10.643 1.00 82.88 111 THR A C 1
ATOM 872 O O . THR A 1 111 ? -11.679 -4.829 11.356 1.00 82.88 111 THR A O 1
ATOM 875 N N . ILE A 1 112 ? -9.961 -5.296 10.000 1.00 83.75 112 ILE A N 1
ATOM 876 C CA . ILE A 1 112 ? -9.314 -3.988 10.084 1.00 83.75 112 ILE A CA 1
ATOM 877 C C 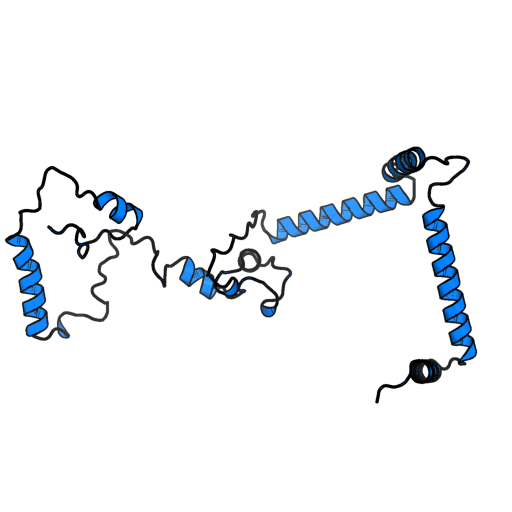. ILE A 1 112 ? -9.549 -3.233 8.774 1.00 83.75 112 ILE A C 1
ATOM 879 O O . ILE A 1 112 ? -9.349 -3.770 7.680 1.00 83.75 112 ILE A O 1
ATOM 883 N N . LEU A 1 113 ? -9.956 -1.967 8.880 1.00 87.00 113 LEU A N 1
ATOM 884 C CA . LEU A 1 113 ? -10.159 -1.083 7.734 1.00 87.00 113 LEU A CA 1
ATOM 885 C C . LEU A 1 113 ? -8.837 -0.811 6.998 1.00 87.00 113 LEU A C 1
ATOM 887 O O . LEU A 1 113 ? -7.808 -0.504 7.602 1.00 87.00 113 LEU A O 1
ATOM 891 N N . CYS A 1 114 ? -8.867 -0.863 5.668 1.00 88.75 114 CYS A N 1
ATOM 892 C CA . CYS A 1 114 ? -7.748 -0.445 4.841 1.00 88.75 114 CYS A CA 1
ATOM 893 C C . CYS A 1 114 ? -7.604 1.080 4.869 1.00 88.75 114 CYS A C 1
ATOM 895 O O . CYS A 1 114 ? -8.437 1.804 4.327 1.00 88.75 114 CYS A O 1
ATOM 897 N N . GLU A 1 115 ? -6.510 1.584 5.436 1.00 86.75 115 GLU A N 1
ATOM 898 C CA . GLU A 1 115 ? -6.249 3.027 5.468 1.00 86.75 115 GLU A CA 1
ATOM 899 C C . GLU A 1 115 ? -6.118 3.612 4.057 1.00 86.75 115 GLU A C 1
ATOM 901 O O . GLU A 1 115 ? -6.649 4.681 3.773 1.00 86.75 115 GLU A O 1
ATOM 906 N N . TYR A 1 116 ? -5.513 2.874 3.121 1.00 87.25 116 TYR A N 1
ATOM 907 C CA . TYR A 1 116 ? -5.459 3.296 1.720 1.00 87.25 116 TYR A CA 1
ATOM 908 C C . TYR A 1 116 ? -6.849 3.408 1.091 1.00 87.25 116 TYR A C 1
ATOM 910 O O . TYR A 1 116 ? -7.052 4.263 0.235 1.00 87.25 116 TYR A O 1
ATOM 918 N N . PHE A 1 117 ? -7.808 2.572 1.497 1.00 88.19 117 PHE A N 1
ATOM 919 C CA . PHE A 1 117 ? -9.189 2.666 1.029 1.00 88.19 117 PHE A CA 1
ATOM 920 C C . PHE A 1 117 ? -9.930 3.834 1.684 1.00 88.19 117 PHE A C 1
ATOM 922 O O . PHE A 1 117 ? -10.619 4.568 0.985 1.00 88.19 117 PHE A O 1
ATOM 929 N N . ARG A 1 118 ? -9.708 4.074 2.984 1.00 84.69 118 ARG A N 1
ATOM 930 C CA . ARG A 1 118 ? -10.243 5.242 3.707 1.00 84.69 118 ARG A CA 1
ATOM 931 C C . ARG A 1 118 ? -9.877 6.564 3.022 1.00 84.69 118 ARG A C 1
ATOM 933 O O . ARG A 1 118 ? -10.686 7.483 3.002 1.00 84.69 118 ARG A O 1
ATOM 940 N N . TYR A 1 119 ? -8.685 6.642 2.428 1.00 81.38 119 TYR A N 1
ATOM 941 C CA . TYR A 1 119 ? -8.228 7.801 1.650 1.00 81.38 119 TYR A CA 1
ATOM 942 C C . TYR A 1 119 ? -8.445 7.670 0.128 1.00 81.38 119 TYR A C 1
ATOM 944 O O . TYR A 1 119 ? -7.923 8.480 -0.632 1.00 81.38 119 TYR A O 1
ATOM 952 N N . GLY A 1 120 ? -9.175 6.656 -0.353 1.00 81.94 120 GLY A N 1
ATOM 953 C CA . GLY A 1 120 ? -9.501 6.482 -1.779 1.00 81.94 120 GLY A CA 1
ATOM 954 C C . GLY A 1 120 ? -8.310 6.147 -2.692 1.00 81.94 120 GLY A C 1
ATOM 955 O O . GLY A 1 120 ? -8.388 6.301 -3.906 1.00 81.94 120 GLY A O 1
ATOM 956 N N . CYS A 1 121 ? -7.193 5.694 -2.122 1.00 82.50 121 CYS A N 1
ATOM 957 C CA . CYS A 1 121 ? -5.916 5.463 -2.805 1.00 82.50 121 CYS A CA 1
ATOM 958 C C . CYS A 1 121 ? -5.533 3.981 -2.933 1.00 82.50 121 CYS A C 1
ATOM 960 O O . CYS A 1 121 ? -4.424 3.672 -3.380 1.00 82.50 121 CYS A O 1
ATOM 962 N N . CYS A 1 122 ? -6.393 3.052 -2.510 1.00 85.06 122 CYS A N 1
ATOM 963 C CA . CYS A 1 122 ? -6.082 1.628 -2.568 1.00 85.06 122 CYS A CA 1
ATOM 964 C C . CYS A 1 122 ? -6.099 1.115 -4.016 1.00 85.06 122 CYS A C 1
ATOM 966 O O . CYS A 1 122 ? -7.130 1.136 -4.679 1.00 85.06 122 CYS A O 1
ATOM 968 N N . ALA A 1 123 ? -4.963 0.597 -4.491 1.00 82.50 123 ALA A N 1
ATOM 969 C CA . ALA A 1 123 ? -4.845 -0.012 -5.821 1.00 82.50 123 ALA A CA 1
ATOM 970 C C . ALA A 1 123 ? -5.449 -1.431 -5.908 1.00 82.50 123 ALA A C 1
ATOM 972 O O . ALA A 1 123 ? -5.514 -2.012 -6.990 1.00 82.50 123 ALA A O 1
ATOM 973 N N . LYS A 1 124 ? -5.844 -2.024 -4.772 1.00 86.81 124 LYS A N 1
ATOM 974 C CA . LYS A 1 124 ? -6.406 -3.381 -4.702 1.00 86.81 124 LYS A CA 1
ATOM 975 C C . LYS A 1 124 ? -7.930 -3.315 -4.748 1.00 86.81 124 LYS A C 1
ATOM 977 O O . LYS A 1 124 ? -8.530 -2.414 -4.175 1.00 86.81 124 LYS A O 1
ATOM 982 N N . THR A 1 125 ? -8.564 -4.291 -5.392 1.00 84.25 125 THR A N 1
ATOM 983 C CA . THR A 1 125 ? -10.021 -4.468 -5.293 1.00 84.25 125 THR A CA 1
ATOM 984 C C . THR A 1 125 ? -10.397 -4.960 -3.892 1.00 84.25 125 THR A C 1
ATOM 986 O O . THR A 1 125 ? -9.581 -5.608 -3.234 1.00 84.25 125 THR A O 1
ATOM 989 N N . ALA A 1 126 ? -11.628 -4.685 -3.444 1.00 82.56 126 ALA A N 1
ATOM 990 C CA . ALA A 1 126 ? -12.103 -5.015 -2.093 1.00 82.56 126 ALA A CA 1
ATOM 991 C C . ALA A 1 126 ? -11.870 -6.486 -1.699 1.00 82.56 126 ALA A C 1
ATOM 993 O O . ALA A 1 126 ? -11.434 -6.777 -0.592 1.00 82.56 126 ALA A O 1
ATOM 994 N N . GLU A 1 127 ? -12.063 -7.415 -2.635 1.00 83.50 127 GLU A N 1
ATOM 995 C CA . GLU A 1 127 ? -11.886 -8.855 -2.400 1.00 83.50 127 GLU A CA 1
ATOM 996 C C . GLU A 1 127 ? -10.418 -9.296 -2.296 1.00 83.50 127 GLU A C 1
ATOM 998 O O . GLU A 1 127 ? -10.110 -10.298 -1.650 1.00 83.50 127 GLU A O 1
ATOM 1003 N N . LYS A 1 128 ? -9.507 -8.560 -2.947 1.00 87.00 128 LYS A N 1
ATOM 1004 C CA . LYS A 1 128 ? -8.072 -8.885 -3.034 1.00 87.00 128 LYS A CA 1
ATOM 1005 C C . LYS A 1 128 ? -7.231 -8.104 -2.027 1.00 87.00 128 LYS A C 1
ATOM 1007 O O . LYS A 1 128 ? -6.033 -8.363 -1.888 1.00 87.00 128 LYS A O 1
ATOM 1012 N N . CYS A 1 129 ? -7.815 -7.114 -1.357 1.00 87.56 129 CYS A N 1
ATOM 1013 C CA . CYS A 1 129 ? -7.139 -6.399 -0.293 1.00 87.56 129 CYS A CA 1
ATOM 1014 C C . CYS A 1 129 ? -7.040 -7.290 0.953 1.00 87.56 129 CYS A C 1
ATOM 1016 O O . CYS A 1 129 ? -7.971 -8.014 1.297 1.00 87.56 129 CYS A O 1
ATOM 1018 N N . LYS A 1 130 ? -5.886 -7.246 1.633 1.00 87.25 130 LYS A N 1
ATOM 1019 C CA . LYS A 1 130 ? -5.685 -7.951 2.911 1.00 87.25 130 LYS A CA 1
ATOM 1020 C C . LYS A 1 130 ? -6.593 -7.372 4.007 1.00 87.25 130 LYS A C 1
ATOM 1022 O O . LYS A 1 130 ? -6.951 -8.086 4.931 1.00 87.25 130 LYS A O 1
ATOM 1027 N N . PHE A 1 131 ? -6.960 -6.103 3.864 1.00 88.50 131 PHE A N 1
ATOM 1028 C CA . PHE A 1 131 ? -7.735 -5.317 4.813 1.00 88.50 131 PHE A CA 1
ATOM 1029 C C . PHE A 1 131 ? -9.103 -4.971 4.230 1.00 88.50 131 PHE A C 1
ATOM 1031 O O . PHE A 1 131 ? -9.259 -4.945 3.007 1.00 88.50 131 PHE A O 1
ATOM 1038 N N . SER A 1 132 ? -10.087 -4.687 5.080 1.00 88.38 132 SER A N 1
ATOM 1039 C CA . SER A 1 132 ? -11.448 -4.410 4.620 1.00 88.38 132 SER A CA 1
ATOM 1040 C C . SER A 1 132 ? -11.565 -3.089 3.867 1.00 88.38 132 SER A C 1
ATOM 1042 O O . SER A 1 132 ? -10.899 -2.105 4.187 1.00 88.38 132 SER A O 1
ATOM 1044 N N . HIS A 1 133 ? -12.445 -3.075 2.869 1.00 86.88 133 HIS A N 1
ATOM 1045 C CA . HIS A 1 133 ? -12.891 -1.887 2.141 1.00 86.88 133 HIS A CA 1
ATOM 1046 C C . HIS A 1 133 ? -14.317 -1.474 2.558 1.00 86.88 133 HIS A C 1
ATOM 1048 O O . HIS A 1 133 ? -15.065 -0.914 1.764 1.00 86.88 133 HIS A O 1
ATOM 1054 N N . ASP A 1 134 ? -14.717 -1.776 3.789 1.00 85.06 134 ASP A N 1
ATOM 1055 C CA . ASP A 1 134 ? -16.000 -1.360 4.353 1.00 85.06 134 ASP A CA 1
ATOM 1056 C C . ASP A 1 134 ? -15.774 -0.265 5.403 1.00 85.06 134 ASP A C 1
ATOM 1058 O O . ASP A 1 134 ? -15.153 -0.510 6.439 1.00 85.06 134 ASP A O 1
ATOM 1062 N N . LEU A 1 135 ? -16.260 0.950 5.123 1.00 80.44 135 LEU A N 1
ATOM 1063 C CA . LEU A 1 135 ? -16.109 2.117 6.001 1.00 80.44 135 LEU A CA 1
ATOM 1064 C C . LEU A 1 135 ? -16.781 1.911 7.367 1.00 80.44 135 LEU A C 1
ATOM 1066 O O . LEU A 1 135 ? -16.289 2.443 8.360 1.00 80.44 135 LEU A O 1
ATOM 1070 N N . ASN A 1 136 ? -17.815 1.068 7.436 1.00 76.81 136 ASN A N 1
ATOM 1071 C CA . ASN A 1 136 ? -18.575 0.793 8.657 1.00 76.81 136 ASN A CA 1
ATOM 1072 C C . ASN A 1 136 ? -17.734 0.054 9.723 1.00 76.81 136 ASN A C 1
ATOM 1074 O O . ASN A 1 136 ? -17.962 0.154 10.925 1.00 76.81 136 ASN A O 1
ATOM 1078 N N . ILE A 1 137 ? -16.689 -0.666 9.301 1.00 70.56 137 ILE A N 1
ATOM 1079 C CA . ILE A 1 137 ? -15.736 -1.305 10.223 1.00 70.56 137 ILE A CA 1
ATOM 1080 C C . ILE A 1 137 ? -14.840 -0.256 10.902 1.00 70.56 137 ILE A C 1
ATOM 1082 O O . ILE A 1 137 ? -14.433 -0.420 12.054 1.00 70.56 137 ILE A O 1
ATOM 1086 N N . GLY A 1 138 ? -14.539 0.839 10.199 1.00 60.12 138 GLY A N 1
ATOM 1087 C CA . GLY A 1 138 ? -13.771 1.956 10.744 1.00 60.12 138 GLY A CA 1
ATOM 1088 C C . GLY A 1 138 ? -14.494 2.660 11.884 1.00 60.12 138 GLY A C 1
ATOM 1089 O O . GLY A 1 138 ? -13.861 2.955 12.889 1.00 60.12 138 GLY A O 1
ATOM 1090 N N . GLU A 1 139 ? -15.803 2.869 11.746 1.00 58.19 139 GLU A N 1
ATOM 1091 C CA . GLU A 1 139 ? -16.635 3.506 12.774 1.00 58.19 139 GLU A CA 1
ATOM 1092 C C . GLU A 1 139 ? -16.742 2.623 14.013 1.00 58.19 139 GLU A C 1
ATOM 1094 O O . GLU A 1 139 ? -16.416 3.083 15.095 1.00 58.19 139 GLU A O 1
ATOM 1099 N N . LYS A 1 140 ? -17.003 1.319 13.868 1.00 53.03 140 LYS A N 1
ATOM 1100 C CA . LYS A 1 140 ? -17.053 0.380 15.010 1.00 53.03 140 LYS A CA 1
ATOM 1101 C C . LYS A 1 140 ? -15.723 0.211 15.757 1.00 53.03 140 LYS A C 1
ATOM 1103 O O . LYS A 1 140 ? -15.712 -0.212 16.911 1.00 53.03 140 LYS A O 1
ATOM 1108 N N . THR A 1 141 ? -14.599 0.506 15.098 1.00 51.28 141 THR A N 1
ATOM 1109 C CA . THR A 1 141 ? -13.263 0.481 15.718 1.00 51.28 141 THR A CA 1
ATOM 1110 C C . THR A 1 141 ? -12.811 1.846 16.250 1.00 51.28 141 THR A C 1
ATOM 1112 O O . THR A 1 141 ? -11.937 1.874 17.115 1.00 51.28 141 THR A O 1
ATOM 1115 N N . SER A 1 142 ? -13.378 2.969 15.780 1.00 47.78 142 SER A N 1
ATOM 1116 C CA . SER A 1 142 ? -13.096 4.321 16.304 1.00 47.78 142 SER A CA 1
ATOM 1117 C C . SER A 1 142 ? -14.090 4.794 17.366 1.00 47.78 142 SER A C 1
ATOM 1119 O O . SER A 1 142 ? -13.703 5.495 18.296 1.00 47.78 142 SER A O 1
ATOM 1121 N N . GLU A 1 143 ? -15.345 4.385 17.240 1.00 45.81 143 GLU A N 1
ATOM 1122 C CA . GLU A 1 143 ? -16.427 4.501 18.210 1.00 45.81 143 GLU A CA 1
ATOM 1123 C C . GLU A 1 143 ? -16.629 3.085 18.737 1.00 45.81 143 GLU A C 1
ATOM 1125 O O . GLU A 1 143 ? -17.139 2.221 18.032 1.00 45.81 143 GLU A O 1
ATOM 1130 N N . GLY A 1 144 ? -16.072 2.802 19.914 1.00 47.56 144 GLY A N 1
ATOM 1131 C CA . GLY A 1 144 ? -15.836 1.451 20.419 1.00 47.56 144 GLY A CA 1
ATOM 1132 C C . GLY A 1 144 ? -17.082 0.578 20.583 1.00 47.56 144 GLY A C 1
ATOM 1133 O O . GLY A 1 144 ? -17.479 0.275 21.704 1.00 47.56 144 GLY A O 1
ATOM 1134 N N . SER A 1 145 ? -17.600 0.033 19.486 1.00 42.81 145 SER A N 1
ATOM 1135 C CA . SER A 1 145 ? -18.510 -1.108 19.476 1.00 42.81 145 SER A CA 1
ATOM 1136 C C . SER A 1 145 ? -17.673 -2.387 19.532 1.00 42.81 145 SER A C 1
ATOM 1138 O O . SER A 1 145 ? -17.535 -3.130 18.563 1.00 42.81 145 SER A O 1
ATOM 1140 N N . SER A 1 146 ? -17.017 -2.529 20.687 1.00 48.00 146 SER A N 1
ATOM 1141 C CA . SER A 1 146 ? -16.345 -3.699 21.270 1.00 48.00 146 SER A CA 1
ATOM 1142 C C . SER A 1 146 ? -15.117 -3.242 22.076 1.00 48.00 146 SER A C 1
ATOM 1144 O O . SER A 1 146 ? -13.970 -3.505 21.719 1.00 48.00 146 SER A O 1
ATOM 1146 N N . GLY A 1 147 ? -15.366 -2.553 23.196 1.00 43.97 147 GLY A N 1
ATOM 1147 C CA . GLY A 1 147 ? -14.503 -2.643 24.383 1.00 43.97 147 GLY A CA 1
ATOM 1148 C C . GLY A 1 147 ? -13.407 -1.595 24.599 1.00 43.97 147 GLY A C 1
ATOM 1149 O O . GLY A 1 147 ? -12.647 -1.754 25.550 1.00 43.97 147 GLY A O 1
ATOM 1150 N N . ASN A 1 148 ? -13.289 -0.537 23.790 1.00 43.50 148 ASN A N 1
ATOM 1151 C CA . ASN A 1 148 ? -12.319 0.537 24.075 1.00 43.50 148 ASN A CA 1
ATOM 1152 C C . ASN A 1 148 ? -12.721 1.899 23.474 1.00 43.50 148 ASN A C 1
ATOM 1154 O O . ASN A 1 148 ? -11.982 2.500 22.696 1.00 43.50 148 ASN A O 1
ATOM 1158 N N . ALA A 1 149 ? -13.927 2.374 23.794 1.00 48.41 149 ALA A N 1
ATOM 1159 C CA . ALA A 1 149 ? -14.276 3.779 23.609 1.00 48.41 149 ALA A CA 1
ATOM 1160 C C . ALA A 1 149 ? -13.738 4.583 24.801 1.00 48.41 149 ALA A C 1
ATOM 1162 O O . ALA A 1 149 ? -13.851 4.150 25.950 1.00 48.41 149 ALA A O 1
ATOM 1163 N N . LYS A 1 150 ? -13.172 5.766 24.540 1.00 49.56 150 LYS A N 1
ATOM 1164 C CA . LYS A 1 150 ? -12.856 6.753 25.579 1.00 49.56 150 LYS A CA 1
ATOM 1165 C C . LYS A 1 150 ? -14.176 7.210 26.204 1.00 49.56 150 LYS A C 1
ATOM 1167 O O . LYS A 1 150 ? -14.796 8.136 25.692 1.00 49.56 150 LYS A O 1
ATOM 1172 N N . ARG A 1 151 ? -14.620 6.524 27.259 1.00 50.09 151 ARG A N 1
ATOM 1173 C CA . ARG A 1 151 ? -15.798 6.923 28.034 1.00 50.09 151 ARG A CA 1
ATOM 1174 C C . ARG A 1 151 ? -15.556 8.317 28.600 1.00 50.09 151 ARG A C 1
ATOM 1176 O O . ARG A 1 151 ? -14.592 8.546 29.333 1.00 50.09 151 ARG A O 1
ATOM 1183 N N . ASN A 1 152 ? -16.402 9.248 28.188 1.00 47.28 152 ASN A N 1
ATOM 1184 C CA . ASN A 1 152 ? -16.451 10.595 28.721 1.00 47.28 152 ASN A CA 1
ATOM 1185 C C . ASN A 1 152 ? -17.006 10.506 30.147 1.00 47.28 152 ASN A C 1
ATOM 1187 O O . ASN A 1 152 ? -17.981 9.801 30.384 1.00 47.28 152 ASN A O 1
ATOM 1191 N N . ILE A 1 153 ? -16.405 11.219 31.099 1.00 49.31 153 ILE A N 1
ATOM 1192 C CA . ILE A 1 153 ? -16.770 11.165 32.529 1.00 49.31 153 ILE A CA 1
ATOM 1193 C C . ILE A 1 153 ? -18.213 11.632 32.824 1.00 49.31 153 ILE A C 1
ATOM 1195 O O . ILE A 1 153 ? -18.691 11.468 33.941 1.00 49.31 153 ILE A O 1
ATOM 1199 N N . TYR A 1 154 ? -18.891 12.207 31.828 1.00 44.84 154 TYR A N 1
ATOM 1200 C CA . TYR A 1 154 ? -20.243 12.757 31.919 1.00 44.84 154 TYR A CA 1
ATOM 1201 C C . TYR A 1 154 ? -21.267 12.061 31.007 1.00 44.84 154 TYR A C 1
ATOM 1203 O O . TYR A 1 154 ? -22.424 12.450 31.040 1.00 44.84 154 TYR A O 1
ATOM 1211 N N . ASP A 1 155 ? -20.862 11.062 30.212 1.00 52.97 155 ASP A N 1
ATOM 1212 C CA . ASP A 1 155 ? -21.762 10.331 29.296 1.00 52.97 155 ASP A CA 1
ATOM 1213 C C . ASP A 1 155 ? -22.178 8.951 29.847 1.00 52.97 155 ASP A C 1
ATOM 1215 O O . ASP A 1 155 ? -22.859 8.195 29.168 1.00 52.97 155 ASP A O 1
ATOM 1219 N N . ASP A 1 156 ? -21.788 8.603 31.078 1.00 47.97 156 ASP A N 1
ATOM 1220 C CA . ASP A 1 156 ? -22.128 7.316 31.714 1.00 47.97 156 ASP A CA 1
ATOM 1221 C C . ASP A 1 156 ? -23.456 7.395 32.501 1.00 47.97 156 ASP A C 1
ATOM 1223 O O . ASP A 1 156 ? -23.605 6.800 33.568 1.00 47.97 156 ASP A O 1
ATOM 1227 N N . ASP A 1 157 ? -24.431 8.132 31.958 1.00 44.97 157 ASP A N 1
ATOM 1228 C CA . ASP A 1 157 ? -25.858 7.929 32.234 1.00 44.97 157 ASP A CA 1
ATOM 1229 C C . ASP A 1 157 ? -26.404 6.823 31.302 1.00 44.97 157 ASP A C 1
ATOM 1231 O O . ASP A 1 157 ? -27.529 6.897 30.822 1.00 44.97 157 ASP A O 1
ATOM 1235 N N . GLU A 1 158 ? -25.644 5.735 31.097 1.00 51.78 158 GLU A N 1
ATOM 1236 C CA . GLU A 1 158 ? -26.198 4.423 30.719 1.00 51.78 158 GLU A CA 1
ATOM 1237 C C . GLU A 1 158 ? -26.967 3.832 31.925 1.00 51.78 158 GLU A C 1
ATOM 1239 O O . GLU A 1 158 ? -26.765 2.700 32.368 1.00 51.78 158 GLU A O 1
ATOM 1244 N N . ALA A 1 159 ? -27.910 4.604 32.471 1.00 48.41 159 ALA A N 1
ATOM 1245 C CA . ALA A 1 159 ? -29.225 4.027 32.637 1.00 48.41 159 ALA A CA 1
ATOM 1246 C C . ALA A 1 159 ? -29.675 3.769 31.203 1.00 48.41 159 ALA A C 1
ATOM 1248 O O . ALA A 1 159 ? -29.902 4.729 30.472 1.00 48.41 159 ALA A O 1
ATOM 1249 N N . ASP A 1 160 ? -29.663 2.496 30.793 1.00 50.38 160 ASP A N 1
ATOM 1250 C CA . ASP A 1 160 ? -30.262 2.014 29.551 1.00 50.38 160 ASP A CA 1
ATOM 1251 C C . ASP A 1 160 ? -31.344 3.007 29.099 1.00 50.38 160 ASP A C 1
ATOM 1253 O O . ASP A 1 160 ? -32.306 3.225 29.836 1.00 50.38 160 ASP A O 1
ATOM 1257 N N . GLU A 1 161 ? -31.226 3.638 27.926 1.00 53.72 161 GLU A N 1
ATOM 1258 C CA . GLU A 1 161 ? -32.252 4.589 27.444 1.00 53.72 161 GLU A CA 1
ATOM 1259 C C . GLU A 1 161 ? -33.654 3.928 27.336 1.00 53.72 161 GLU A C 1
ATOM 1261 O O . GLU A 1 161 ? -34.658 4.595 27.089 1.00 53.72 161 GLU A O 1
ATOM 1266 N N . ALA A 1 162 ? -33.731 2.609 27.564 1.00 53.84 162 ALA A N 1
ATOM 1267 C CA . ALA A 1 162 ? -34.927 1.785 27.677 1.00 53.84 162 ALA A CA 1
ATOM 1268 C C . ALA A 1 162 ? -35.368 1.425 29.120 1.00 53.84 162 ALA A C 1
ATOM 1270 O O . ALA A 1 162 ? -36.397 0.774 29.269 1.00 53.84 162 ALA A O 1
ATOM 1271 N N . ASP A 1 163 ? -34.644 1.798 30.180 1.00 55.16 163 ASP A N 1
ATOM 1272 C CA . ASP A 1 163 ? -34.929 1.425 31.579 1.00 55.16 163 ASP A CA 1
ATOM 1273 C C . ASP A 1 163 ? -35.453 2.628 32.379 1.00 55.16 163 ASP A C 1
ATOM 1275 O O . ASP A 1 163 ? -34.915 3.048 33.405 1.00 55.16 163 ASP A O 1
ATOM 1279 N N . THR A 1 164 ? -36.532 3.218 31.867 1.00 59.22 164 THR A N 1
ATOM 1280 C CA . THR A 1 164 ? -37.280 4.293 32.527 1.00 59.22 164 THR A CA 1
ATOM 1281 C C . THR A 1 164 ? -37.912 3.757 33.821 1.00 59.22 164 THR A C 1
ATOM 1283 O O . THR A 1 164 ? -38.386 2.623 33.839 1.00 59.22 164 THR A O 1
ATOM 1286 N N . MET A 1 165 ? -37.979 4.552 34.902 1.00 60.72 165 MET A N 1
ATOM 1287 C CA . MET A 1 165 ? -38.530 4.116 36.209 1.00 60.72 165 MET A CA 1
ATOM 1288 C C . MET A 1 165 ? -39.940 3.498 36.144 1.00 60.72 165 MET A C 1
ATOM 1290 O O . MET A 1 165 ? -40.329 2.768 37.052 1.00 60.72 165 MET A O 1
ATOM 1294 N N . GLU A 1 166 ? -40.698 3.762 35.079 1.00 65.94 166 GLU A N 1
ATOM 1295 C CA . GLU A 1 166 ? -42.012 3.163 34.820 1.00 65.94 166 GLU A CA 1
ATOM 1296 C C . GLU A 1 166 ? -41.966 1.649 34.533 1.00 65.94 166 GLU A C 1
ATOM 1298 O O . GLU A 1 166 ? -42.970 0.969 34.721 1.00 65.94 166 GLU A O 1
ATOM 1303 N N . LEU A 1 167 ? -40.816 1.103 34.117 1.00 69.06 167 LEU A N 1
ATOM 1304 C CA . LEU A 1 167 ? -40.617 -0.324 33.819 1.00 69.06 167 LEU A CA 1
ATOM 1305 C C . LEU A 1 167 ? -40.037 -1.109 35.009 1.00 69.06 167 LEU A C 1
ATOM 1307 O O . LEU A 1 167 ? -39.689 -2.284 34.873 1.00 69.06 167 LEU A O 1
ATOM 1311 N N . TRP A 1 168 ? -39.880 -0.473 36.173 1.00 82.38 168 TRP A N 1
ATOM 1312 C CA . TRP A 1 168 ? -39.282 -1.112 37.342 1.00 82.38 168 TRP A CA 1
ATOM 1313 C C . TRP A 1 168 ? -40.339 -1.797 38.200 1.00 82.38 168 TRP A C 1
ATOM 1315 O O . TRP A 1 168 ? -41.146 -1.151 38.863 1.00 82.38 168 TRP A O 1
ATOM 1325 N N . ASP A 1 169 ? -40.262 -3.122 38.271 1.00 78.94 169 ASP A N 1
ATOM 1326 C CA . ASP A 1 169 ? -41.005 -3.887 39.266 1.00 78.94 169 ASP A CA 1
ATOM 1327 C C . ASP A 1 169 ? -40.532 -3.554 40.693 1.00 78.94 169 ASP A C 1
ATOM 1329 O O . ASP A 1 169 ? -39.361 -3.231 40.929 1.00 78.94 169 ASP 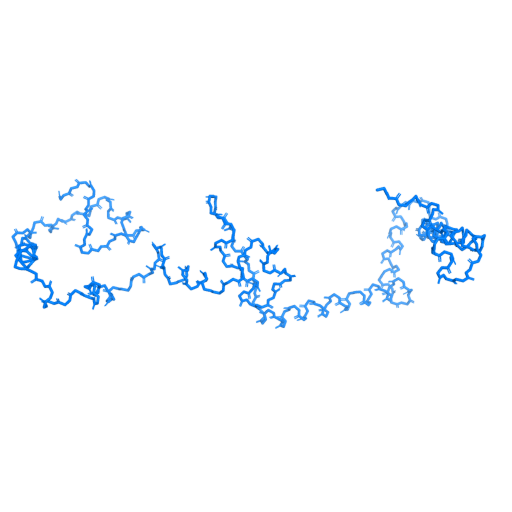A O 1
ATOM 1333 N N . GLN A 1 170 ? -41.424 -3.722 41.675 1.00 78.00 170 GLN A N 1
ATOM 1334 C CA . GLN A 1 170 ? -41.169 -3.451 43.098 1.00 78.00 170 GLN A CA 1
ATOM 1335 C C . GLN A 1 170 ? -39.872 -4.108 43.615 1.00 78.00 170 GLN A C 1
ATOM 1337 O O . GLN A 1 170 ? -39.110 -3.492 44.357 1.00 78.00 170 GLN A O 1
ATOM 1342 N N . ALA A 1 171 ? -39.563 -5.327 43.161 1.00 79.38 171 ALA A N 1
ATOM 1343 C CA . ALA A 1 171 ? -38.336 -6.033 43.529 1.00 79.38 171 ALA A CA 1
ATOM 1344 C C . ALA A 1 171 ? -37.060 -5.355 42.985 1.00 79.38 171 ALA A C 1
ATOM 1346 O O . ALA A 1 171 ? -36.025 -5.324 43.658 1.00 79.38 171 ALA A O 1
ATOM 1347 N N . LYS A 1 172 ? -37.118 -4.780 41.774 1.00 77.81 172 LYS A N 1
ATOM 1348 C CA . LYS A 1 172 ? -35.996 -4.046 41.173 1.00 77.81 172 LYS A CA 1
ATOM 1349 C C . LYS A 1 172 ? -35.790 -2.723 41.905 1.00 77.81 172 LYS A C 1
ATOM 1351 O O . LYS A 1 172 ? -34.652 -2.421 42.273 1.00 77.81 172 LYS A O 1
ATOM 1356 N N . LEU A 1 173 ? -36.874 -2.010 42.213 1.00 80.75 173 LEU A N 1
ATOM 1357 C CA . LEU A 1 173 ? -36.841 -0.772 42.990 1.00 80.75 173 LEU A CA 1
ATOM 1358 C C . LEU A 1 173 ? -36.237 -0.990 44.386 1.00 80.75 173 LEU A C 1
ATOM 1360 O O . LEU A 1 173 ? -35.300 -0.287 44.765 1.00 80.75 173 LEU A O 1
ATOM 1364 N N . GLU A 1 174 ? -36.682 -2.018 45.113 1.00 80.06 174 GLU A N 1
ATOM 1365 C CA . GLU A 1 174 ? -36.122 -2.385 46.421 1.00 80.06 174 GLU A CA 1
ATOM 1366 C C . GLU A 1 174 ? -34.629 -2.729 46.335 1.00 80.06 174 GLU A C 1
ATOM 1368 O O . GLU A 1 174 ? -33.849 -2.308 47.188 1.00 80.06 174 GLU A O 1
ATOM 1373 N N . SER A 1 175 ? -34.192 -3.414 45.272 1.00 77.12 175 SER A N 1
ATOM 1374 C CA . SER A 1 175 ? -32.774 -3.730 45.062 1.00 77.12 175 SER A CA 1
ATOM 1375 C C . SER A 1 175 ? -31.909 -2.489 44.797 1.00 77.12 175 SER A C 1
ATOM 1377 O O . SER A 1 175 ? -30.767 -2.417 45.261 1.00 77.12 175 SER A O 1
ATOM 1379 N N . VAL A 1 176 ? -32.435 -1.493 44.076 1.00 76.25 176 VAL A N 1
ATOM 1380 C CA . VAL A 1 176 ? -31.729 -0.240 43.767 1.00 76.25 176 VAL A CA 1
ATOM 1381 C C . VAL A 1 176 ? -31.665 0.649 45.005 1.00 76.25 176 VAL A C 1
ATOM 1383 O O . VAL A 1 176 ? -30.595 1.170 45.323 1.00 76.25 176 VAL A O 1
ATOM 1386 N N . ILE A 1 177 ? -32.771 0.757 45.746 1.00 76.81 177 ILE A N 1
ATOM 1387 C CA . ILE A 1 177 ? -32.843 1.468 47.029 1.00 76.81 177 ILE A CA 1
ATOM 1388 C C . ILE A 1 177 ? -31.872 0.832 48.027 1.00 76.81 177 ILE A C 1
ATOM 1390 O O . ILE A 1 177 ? -31.045 1.535 48.610 1.00 76.81 177 ILE A O 1
ATOM 1394 N N . ALA A 1 178 ? -31.885 -0.498 48.160 1.00 77.69 178 ALA A N 1
ATOM 1395 C CA . ALA A 1 178 ? -30.952 -1.217 49.020 1.00 77.69 178 ALA A CA 1
ATOM 1396 C C . ALA A 1 178 ? -29.495 -0.933 48.633 1.00 77.69 178 ALA A C 1
ATOM 1398 O O . ALA A 1 178 ? -28.702 -0.627 49.514 1.00 77.69 178 ALA A O 1
ATOM 1399 N N . LYS A 1 179 ? -29.153 -0.941 47.334 1.00 69.81 179 LYS A N 1
ATOM 1400 C CA . LYS A 1 179 ? -27.799 -0.631 46.831 1.00 69.81 179 LYS A CA 1
ATOM 1401 C C . LYS A 1 179 ? -27.375 0.825 47.057 1.00 69.81 179 LYS A C 1
ATOM 1403 O O . LYS A 1 179 ? -26.199 1.082 47.328 1.00 69.81 179 LYS A O 1
ATOM 1408 N N . LYS A 1 180 ? -28.292 1.790 46.925 1.00 69.69 180 LYS A N 1
ATOM 1409 C CA . LYS A 1 180 ? -28.019 3.220 47.159 1.00 69.69 180 LYS A CA 1
ATOM 1410 C C . LYS A 1 180 ? -27.809 3.497 48.650 1.00 69.69 180 LYS A C 1
ATOM 1412 O O . LYS A 1 180 ? -26.801 4.101 49.007 1.00 69.69 180 LYS A O 1
ATOM 1417 N N . HIS A 1 181 ? -28.677 2.977 49.517 1.00 62.97 181 HIS A N 1
ATOM 1418 C CA . HIS A 1 181 ? -28.570 3.174 50.967 1.00 62.97 181 HIS A CA 1
ATOM 1419 C C . HIS A 1 181 ? -27.534 2.267 51.643 1.00 62.97 181 HIS A C 1
ATOM 1421 O O . HIS A 1 181 ? -27.008 2.619 52.698 1.00 62.97 181 HIS A O 1
ATOM 1427 N N . SER A 1 182 ? -27.145 1.140 51.035 1.00 56.66 182 SER A N 1
ATOM 1428 C CA . SER A 1 182 ? -26.019 0.345 51.537 1.00 56.66 182 SER A CA 1
ATOM 1429 C C . SER A 1 182 ? -24.687 1.089 51.422 1.00 56.66 182 SER A C 1
ATOM 1431 O O . SER A 1 182 ? -23.812 0.869 52.252 1.00 56.66 182 SER A O 1
ATOM 1433 N N . LYS A 1 183 ? -24.543 2.012 50.456 1.00 52.81 183 LYS A N 1
ATOM 1434 C CA . LYS A 1 183 ? -23.334 2.842 50.309 1.00 52.81 183 LYS A CA 1
ATOM 1435 C C . LYS A 1 183 ? -23.235 3.966 51.345 1.00 52.81 183 LYS A C 1
ATOM 1437 O O . LYS A 1 183 ? -22.130 4.403 51.649 1.00 52.81 183 LYS A O 1
ATOM 1442 N N . GLU A 1 184 ? -24.354 4.399 51.923 1.00 54.50 184 GLU A N 1
ATOM 1443 C CA . GLU A 1 184 ? -24.369 5.430 52.971 1.00 54.50 184 GLU A CA 1
ATOM 1444 C C . GLU A 1 184 ? -23.891 4.874 54.326 1.00 54.50 184 GLU A C 1
ATOM 1446 O O . GLU A 1 184 ? -23.213 5.568 55.079 1.00 54.50 184 GLU A O 1
ATOM 1451 N N . LYS A 1 185 ? -24.138 3.581 54.601 1.00 51.88 185 LYS A N 1
ATOM 1452 C CA . LYS A 1 185 ? -23.581 2.884 55.778 1.00 51.88 185 LYS A CA 1
ATOM 1453 C C . LYS A 1 185 ? -22.115 2.465 55.622 1.00 51.88 185 LYS A C 1
ATOM 1455 O O . LYS A 1 185 ? -21.445 2.276 56.632 1.00 51.88 185 LYS A O 1
ATOM 1460 N N . THR A 1 186 ? -21.600 2.342 54.398 1.00 50.59 186 THR A N 1
ATOM 1461 C CA . THR A 1 186 ? -20.198 1.981 54.121 1.00 50.59 186 THR A CA 1
ATOM 1462 C C . THR A 1 186 ? -19.352 3.199 53.745 1.00 50.59 186 THR A C 1
ATOM 1464 O O . THR A 1 186 ? -18.571 3.148 52.794 1.00 50.59 186 THR A O 1
ATOM 1467 N N . GLN A 1 187 ? -19.444 4.295 54.505 1.00 53.72 187 GLN A N 1
ATOM 1468 C CA . GLN A 1 187 ? -18.399 5.333 54.510 1.00 53.72 187 GLN A CA 1
ATOM 1469 C C . GLN A 1 187 ? -17.083 4.833 55.156 1.00 53.72 187 GLN A C 1
ATOM 1471 O O . GLN A 1 187 ? -16.441 5.536 55.926 1.00 53.72 187 GLN A O 1
ATOM 1476 N N . SER A 1 188 ? -16.659 3.603 54.857 1.00 54.03 188 SER A N 1
ATOM 1477 C CA . SER A 1 188 ? -15.433 2.989 55.381 1.00 54.03 188 SER A CA 1
ATOM 1478 C C . SER A 1 188 ? -14.337 2.809 54.326 1.00 54.03 188 SER A C 1
ATOM 1480 O O . SER A 1 188 ? -13.334 2.172 54.614 1.00 54.03 188 SER A O 1
ATOM 1482 N N . ASN A 1 189 ? -14.485 3.392 53.131 1.00 54.47 189 ASN A N 1
ATOM 1483 C CA . ASN A 1 189 ? -13.456 3.342 52.077 1.00 54.47 189 ASN A CA 1
ATOM 1484 C C . ASN A 1 189 ? -12.610 4.626 52.000 1.00 54.47 189 ASN A C 1
ATOM 1486 O O . ASN A 1 189 ? -11.876 4.832 51.036 1.00 54.47 189 ASN A O 1
ATOM 1490 N N . ALA A 1 190 ? -12.694 5.503 53.004 1.00 57.72 190 ALA A N 1
ATOM 1491 C CA . ALA A 1 190 ? -11.756 6.610 53.171 1.00 57.72 190 ALA A CA 1
ATOM 1492 C C . ALA A 1 190 ? -10.440 6.085 53.772 1.00 57.72 190 ALA A C 1
ATOM 1494 O O . ALA A 1 190 ? -10.073 6.408 54.899 1.00 57.72 190 ALA A O 1
ATOM 1495 N N . THR A 1 191 ? -9.740 5.214 53.048 1.00 61.16 191 THR A N 1
ATOM 1496 C CA . THR A 1 191 ? -8.402 4.768 53.436 1.00 61.16 191 THR A CA 1
ATOM 1497 C C . THR A 1 191 ? -7.372 5.743 52.878 1.00 61.16 191 THR A C 1
ATOM 1499 O O . THR A 1 191 ? -7.371 6.031 51.686 1.00 61.16 191 THR A O 1
ATOM 1502 N N . SER A 1 192 ? -6.434 6.214 53.705 1.00 63.75 192 SER A N 1
ATOM 1503 C CA . SER A 1 192 ? -5.319 7.078 53.267 1.00 63.75 192 SER A CA 1
ATOM 1504 C C . SER A 1 192 ? -4.333 6.392 52.304 1.00 63.75 192 SER A C 1
ATOM 1506 O O . SER A 1 192 ? -3.357 7.002 51.876 1.00 63.75 192 SER A O 1
ATOM 1508 N N . ILE A 1 193 ? -4.549 5.111 51.998 1.00 74.12 193 ILE A N 1
ATOM 1509 C CA . ILE A 1 193 ? -3.687 4.257 51.182 1.00 74.12 193 ILE A CA 1
ATOM 1510 C C . ILE A 1 193 ? -4.451 3.874 49.908 1.00 74.12 193 ILE A C 1
ATOM 1512 O O . ILE A 1 193 ? -5.623 3.507 49.964 1.00 74.12 193 ILE A O 1
ATOM 1516 N N . ILE A 1 194 ? -3.769 3.946 48.764 1.00 71.88 194 ILE A N 1
ATOM 1517 C CA . ILE A 1 194 ? -4.313 3.653 47.429 1.00 71.88 194 ILE A CA 1
ATOM 1518 C C . ILE A 1 194 ? -4.295 2.119 47.185 1.00 71.88 194 ILE A C 1
ATOM 1520 O O . ILE A 1 194 ? -3.264 1.487 47.426 1.00 71.88 194 ILE A O 1
ATOM 1524 N N . CYS A 1 195 ? -5.401 1.502 46.712 1.00 76.12 195 CYS A N 1
ATOM 1525 C CA . CYS A 1 195 ? -5.469 0.053 46.369 1.00 76.12 195 CYS A CA 1
ATOM 1526 C C . CYS A 1 195 ? -4.383 -0.282 45.324 1.00 76.12 195 CYS A C 1
ATOM 1528 O O . CYS A 1 195 ? -4.214 0.428 44.336 1.00 76.12 195 CYS A O 1
ATOM 1530 N N . LYS A 1 196 ? -3.634 -1.377 45.518 1.00 81.62 196 LYS A N 1
ATOM 1531 C CA . LYS A 1 196 ? -2.512 -1.768 44.632 1.00 81.62 196 LYS A CA 1
ATOM 1532 C C . LYS A 1 196 ? -2.948 -2.010 43.180 1.00 81.62 196 LYS A C 1
ATOM 1534 O O . LYS A 1 196 ? -2.180 -1.759 42.262 1.00 81.62 196 LYS A O 1
ATOM 1539 N N . HIS A 1 197 ? -4.193 -2.442 42.987 1.00 80.25 197 HIS A N 1
ATOM 1540 C CA . HIS A 1 197 ? -4.806 -2.679 41.675 1.00 80.25 197 HIS A CA 1
ATOM 1541 C C . HIS A 1 197 ? -5.434 -1.421 41.061 1.00 80.25 197 HIS A C 1
ATOM 1543 O O . HIS A 1 197 ? -6.007 -1.483 39.977 1.00 80.25 197 HIS A O 1
ATOM 1549 N N . PHE A 1 198 ? -5.358 -0.276 41.745 1.00 78.62 198 PHE A N 1
ATOM 1550 C CA . PHE A 1 198 ? -5.934 0.974 41.260 1.00 78.62 198 PHE A CA 1
ATOM 1551 C C . PHE A 1 198 ? -5.239 1.458 39.987 1.00 78.62 198 PHE A C 1
ATOM 1553 O O . PHE A 1 198 ? -5.912 1.801 39.022 1.00 78.62 198 PHE A O 1
ATOM 1560 N N . LEU A 1 199 ? -3.903 1.430 39.956 1.00 84.00 199 LEU A N 1
ATOM 1561 C CA . LEU A 1 199 ? -3.147 1.846 38.772 1.00 84.00 199 LEU A CA 1
ATOM 1562 C C . LEU A 1 199 ? -3.464 0.950 37.569 1.00 84.00 199 LEU A C 1
ATOM 1564 O O . LEU A 1 199 ? -3.744 1.459 36.491 1.00 84.00 199 LEU A O 1
ATOM 1568 N N . GLU A 1 200 ? -3.552 -0.363 37.780 1.00 79.69 200 GLU A N 1
ATOM 1569 C CA . GLU A 1 200 ? -3.937 -1.327 36.744 1.00 79.69 200 GLU A CA 1
ATOM 1570 C C . GLU A 1 200 ? -5.364 -1.075 36.223 1.00 79.69 200 GLU A C 1
ATOM 1572 O O . GLU A 1 200 ? -5.621 -1.150 35.022 1.00 79.69 200 GLU A O 1
ATOM 1577 N N . ALA A 1 201 ? -6.310 -0.718 37.095 1.00 79.12 201 ALA A N 1
ATOM 1578 C CA . ALA A 1 201 ? -7.676 -0.380 36.694 1.00 79.12 201 ALA A CA 1
ATOM 1579 C C . ALA A 1 201 ? -7.766 0.942 35.917 1.00 79.12 201 ALA A C 1
ATOM 1581 O O . ALA A 1 201 ? -8.586 1.062 35.004 1.00 79.12 201 ALA A O 1
ATOM 1582 N N . VAL A 1 202 ? -6.920 1.919 36.257 1.00 80.25 202 VAL A N 1
ATOM 1583 C CA . VAL A 1 202 ? -6.807 3.191 35.532 1.00 80.25 202 VAL A CA 1
ATOM 1584 C C . VAL A 1 202 ? -6.184 2.972 34.154 1.00 80.25 202 VAL A C 1
ATOM 1586 O O . VAL A 1 202 ? -6.743 3.434 33.162 1.00 80.25 202 VAL A O 1
ATOM 1589 N N . GLU A 1 203 ? -5.096 2.205 34.068 1.00 80.81 203 GLU A N 1
ATOM 1590 C CA . GLU A 1 203 ? -4.425 1.864 32.805 1.00 80.81 203 GLU A CA 1
ATOM 1591 C C . GLU A 1 203 ? -5.302 1.011 31.880 1.00 80.81 203 GLU A C 1
ATOM 1593 O O . GLU A 1 203 ? -5.244 1.146 30.660 1.00 80.81 203 GLU A O 1
ATOM 1598 N N . THR A 1 204 ? -6.153 0.157 32.451 1.00 77.75 204 THR A N 1
ATOM 1599 C CA . THR A 1 204 ? -7.097 -0.677 31.690 1.00 77.75 204 THR A CA 1
ATOM 1600 C C . THR A 1 204 ? -8.464 -0.025 31.479 1.00 77.75 204 THR A C 1
ATOM 1602 O O . THR A 1 204 ? -9.348 -0.661 30.906 1.00 77.75 204 THR A O 1
ATOM 1605 N N . HIS A 1 205 ? -8.659 1.222 31.923 1.00 72.88 205 HIS A N 1
ATOM 1606 C CA . HIS A 1 205 ? -9.932 1.949 31.836 1.00 72.88 205 HIS A CA 1
ATOM 1607 C C . HIS A 1 205 ? -11.143 1.183 32.412 1.00 72.88 205 HIS A C 1
ATOM 1609 O O . HIS A 1 205 ? -12.275 1.322 31.945 1.00 72.88 205 HIS A O 1
ATOM 1615 N N . LYS A 1 206 ? -10.909 0.363 33.443 1.00 71.56 206 LYS A N 1
ATOM 1616 C CA . LYS A 1 206 ? -11.937 -0.415 34.159 1.00 71.56 206 LYS A CA 1
ATOM 1617 C C . LYS A 1 206 ? -12.474 0.300 35.403 1.00 71.56 206 LYS A C 1
ATOM 1619 O O . LYS A 1 206 ? -13.223 -0.300 36.168 1.00 71.56 206 LYS A O 1
ATOM 1624 N N . TYR A 1 207 ? -12.084 1.552 35.624 1.00 69.12 207 TYR A N 1
ATOM 1625 C CA . TYR A 1 207 ? -12.554 2.372 36.738 1.00 69.12 207 TYR A CA 1
ATOM 1626 C C . TYR A 1 207 ? -13.992 2.863 36.489 1.00 69.12 207 TYR A C 1
ATOM 1628 O O . TYR A 1 207 ? -14.359 3.182 35.363 1.00 69.12 207 TYR A O 1
ATOM 1636 N N . GLY A 1 208 ? -14.822 2.906 37.533 1.00 66.56 208 GLY A N 1
ATOM 1637 C CA . GLY A 1 208 ? -16.222 3.333 37.438 1.00 66.56 208 GLY A CA 1
ATOM 1638 C C . GLY A 1 208 ? -17.027 2.973 38.687 1.00 66.56 208 GLY A C 1
ATOM 1639 O O . GLY A 1 208 ? -16.531 2.293 39.583 1.00 66.56 208 GLY A O 1
ATOM 1640 N N . TRP A 1 209 ? -18.289 3.402 38.752 1.00 66.00 209 TRP A N 1
ATOM 1641 C CA . TRP A 1 209 ? -19.176 3.197 39.912 1.00 66.00 209 TRP A CA 1
ATOM 1642 C C . TRP A 1 209 ? -19.461 1.716 40.249 1.00 66.00 209 TRP A C 1
ATOM 1644 O O . TRP A 1 209 ? -19.867 1.399 41.375 1.00 66.00 209 TRP A O 1
ATOM 1654 N N . VAL A 1 210 ? -19.232 0.817 39.284 1.00 58.03 210 VAL A N 1
ATOM 1655 C CA . VAL A 1 210 ? -19.392 -0.646 39.396 1.00 58.03 210 VAL A CA 1
ATOM 1656 C C . VAL A 1 210 ? -18.043 -1.362 39.602 1.00 58.03 210 VAL A C 1
ATOM 1658 O O . VAL A 1 210 ? -18.004 -2.577 39.783 1.00 58.03 210 VAL A O 1
ATOM 1661 N N . TRP A 1 211 ? -16.917 -0.639 39.601 1.00 74.75 211 TRP A N 1
ATOM 1662 C CA . TRP A 1 211 ? -15.601 -1.249 39.791 1.00 74.75 211 TRP A CA 1
ATOM 1663 C C . TRP A 1 211 ? -15.400 -1.717 41.241 1.00 74.75 211 TRP A C 1
ATOM 1665 O O . TRP A 1 211 ? -15.579 -0.947 42.184 1.00 74.75 211 TRP A O 1
ATOM 1675 N N . ALA A 1 212 ? -14.993 -2.978 41.408 1.00 70.94 212 ALA A N 1
ATOM 1676 C CA . ALA A 1 212 ? -14.623 -3.579 42.688 1.00 70.94 212 ALA A CA 1
ATOM 1677 C C . ALA A 1 212 ? -13.132 -3.967 42.668 1.00 70.94 212 ALA A C 1
ATOM 1679 O O . ALA A 1 212 ? -12.682 -4.615 41.720 1.00 70.94 212 ALA A O 1
ATOM 1680 N N . CYS A 1 213 ? -12.361 -3.579 43.699 1.00 75.75 213 CYS A N 1
ATOM 1681 C CA . CYS A 1 213 ? -10.945 -3.968 43.829 1.00 75.75 213 CYS A CA 1
ATOM 1682 C C . CYS A 1 213 ? -10.904 -5.515 43.957 1.00 75.75 213 CYS A C 1
ATOM 1684 O O . CYS A 1 213 ? -11.575 -6.076 44.827 1.00 75.75 213 CYS A O 1
ATOM 1686 N N . PRO A 1 214 ? -10.156 -6.238 43.098 1.00 77.19 214 PRO A N 1
ATOM 1687 C CA . PRO A 1 214 ? -10.113 -7.708 43.103 1.00 77.19 214 PRO A CA 1
ATOM 1688 C C . PRO A 1 214 ? -9.478 -8.294 44.376 1.00 77.19 214 PRO A C 1
ATOM 1690 O O . PRO A 1 214 ? -9.620 -9.484 44.641 1.00 77.19 214 PRO A O 1
ATOM 1693 N N . GLY A 1 215 ? -8.804 -7.460 45.176 1.00 67.94 215 GLY A N 1
ATOM 1694 C CA . GLY A 1 215 ? -8.314 -7.800 46.514 1.00 67.94 215 GLY A CA 1
ATOM 1695 C C . GLY A 1 215 ? -9.379 -7.743 47.617 1.00 67.94 215 GLY A C 1
ATOM 1696 O O . GLY 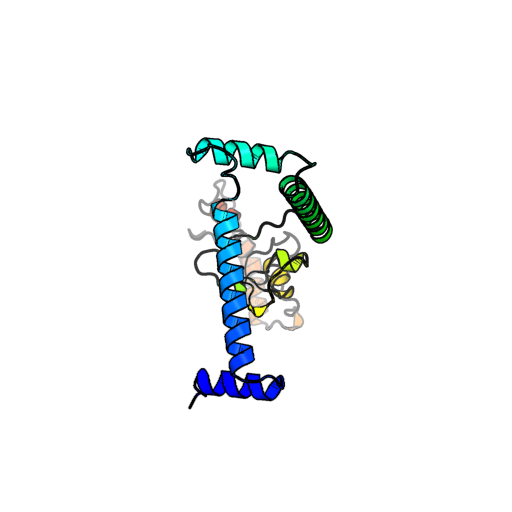A 1 215 ? -9.043 -8.011 48.766 1.00 67.94 215 GLY A O 1
ATOM 1697 N N . GLY A 1 216 ? -10.630 -7.418 47.277 1.00 65.81 216 GLY A N 1
ATOM 1698 C CA . GLY A 1 216 ? -11.704 -7.171 48.237 1.00 65.81 216 GLY A CA 1
ATOM 1699 C C . GLY A 1 216 ? -11.793 -5.702 48.677 1.00 65.81 216 GLY A C 1
ATOM 1700 O O . GLY A 1 216 ? -10.987 -4.881 48.225 1.00 65.81 216 GLY A O 1
ATOM 1701 N N . PRO A 1 217 ? -12.812 -5.360 49.489 1.00 57.97 217 PRO A N 1
ATOM 1702 C CA . PRO A 1 217 ? -12.890 -4.072 50.176 1.00 57.97 217 PRO A CA 1
ATOM 1703 C C . PRO A 1 217 ? -11.743 -3.879 51.177 1.00 57.97 217 PRO A C 1
ATOM 1705 O O . PRO A 1 217 ? -11.284 -4.888 51.762 1.00 57.97 217 PRO A O 1
#

Organism: Micromonas pusilla (NCBI:txid38833)

Sequence (217 aa):
MGKTPAQQNRLKAKQQGMSHDSIKEQQAKEIRDQKKLANKDINFGREKGLLKKQEVAKQRLKDMNDPTTELGKATARAARKAAKEAEEFLLRTKGISIKQKEVPEGVDPKTILCEYFRYGCCAKTAEKCKFSHDLNIGEKTSEGSSGNAKRNIYDDDEADEADTMELWDQAKLESVIAKKHSKEKTQSNATSIICKHFLEAVETHKYGWVWACPGGP

Radius of gyration: 36.76 Å; chains: 1; bounding box: 80×48×101 Å

InterPro domains:
  IPR000571 Zinc finger, CCCH-type [PS50103] (108-136)
  IPR000571 Zinc finger, CCCH-type [SM00356] (108-135)

Secondary structure (DSSP, 8-state):
-PPPHHHHHHHHHHHTT--HHHHHHHHHHHHHHHHHHHHHHHHTT--TT--SHHHHHHHHHHHHH-TTSHHHHHHHHHHHHHHHHHHHHHHHTTT----PPPPPTTS-GGGSB-HHHHTT---S-TTT-SSB--HHHHHHHHTTTTS-----TT----S-TT--GGG--HHHHHHHHHHHHHHHHTTT---SS--TTHHHHHHTT--STT---TT--

pLDDT: mean 72.1, std 12.35, range [42.81, 88.81]

Foldseek 3Di:
DDDDPVRVLVVVCVVVVHDSVVVVVVVVVVVVVVVVVVVCVVCVQVDPDDPDPVVSVVVLVVLCCDCVHPNVVVNVVVVVVVVVVVVVLCVLQVNDDQDDDDDDPPDQQQLAADSCLVSPNDPDDQVGDSYHNDVVSVCCVQCPPDQDDPDDPPPPPPPPPPNPVVPDDPVNVVVVVCVVVVVVVCPPPPDPDDQPCPVVCVVRVVDDPPDARPVGD